Protein AF-A0A420ELN0-F1 (afdb_monomer_lite)

Organism: NCBI:txid2320269

Structure (mmCIF, N/CA/C/O backbone):
data_AF-A0A420ELN0-F1
#
_entry.id   AF-A0A420ELN0-F1
#
loop_
_atom_site.group_PDB
_atom_site.id
_atom_site.type_symbol
_atom_site.label_atom_id
_atom_site.label_alt_id
_atom_site.label_comp_id
_atom_site.label_asym_id
_atom_site.label_entity_id
_atom_site.label_seq_id
_atom_site.pdbx_PDB_ins_code
_atom_site.Cartn_x
_atom_site.Cartn_y
_atom_site.Cartn_z
_atom_site.occupancy
_atom_site.B_iso_or_equiv
_atom_site.auth_seq_id
_atom_site.auth_comp_id
_atom_site.auth_asym_id
_atom_site.auth_atom_id
_atom_site.pdbx_PDB_model_num
ATOM 1 N N . MET A 1 1 ? 18.333 7.648 -37.266 1.00 34.59 1 MET A N 1
ATOM 2 C CA . MET A 1 1 ? 19.053 6.644 -36.439 1.00 34.59 1 MET A CA 1
ATOM 3 C C . MET A 1 1 ? 19.052 5.312 -37.208 1.00 34.59 1 MET A C 1
ATOM 5 O O . MET A 1 1 ? 17.975 4.816 -37.488 1.00 34.59 1 MET A O 1
ATOM 9 N N . LYS A 1 2 ? 20.191 4.769 -37.681 1.00 30.86 2 LYS A N 1
ATOM 10 C CA . LYS A 1 2 ? 20.186 3.534 -38.509 1.00 30.86 2 LYS A CA 1
ATOM 11 C C . LYS A 1 2 ? 19.779 2.329 -37.652 1.00 30.86 2 LYS A C 1
ATOM 13 O O . LYS A 1 2 ? 20.569 1.903 -36.809 1.00 30.86 2 LYS A O 1
ATOM 18 N N . ALA A 1 3 ? 18.567 1.819 -37.870 1.00 35.44 3 ALA A N 1
ATOM 19 C CA . ALA A 1 3 ? 18.067 0.584 -37.282 1.00 35.44 3 ALA A CA 1
ATOM 20 C C . ALA A 1 3 ? 19.115 -0.530 -37.432 1.00 35.44 3 ALA A C 1
ATOM 22 O O . ALA A 1 3 ? 19.614 -0.786 -38.532 1.00 35.44 3 ALA A O 1
ATOM 23 N N . ILE A 1 4 ? 19.470 -1.195 -36.330 1.00 39.56 4 ILE A N 1
ATOM 24 C CA . ILE A 1 4 ? 20.116 -2.507 -36.411 1.00 39.56 4 ILE A CA 1
ATOM 25 C C . ILE A 1 4 ? 19.002 -3.453 -36.853 1.00 39.56 4 ILE A C 1
ATOM 27 O O . ILE A 1 4 ? 18.272 -4.004 -36.039 1.00 39.56 4 ILE A O 1
ATOM 31 N N . ALA A 1 5 ? 18.792 -3.503 -38.166 1.00 44.44 5 ALA A N 1
ATOM 32 C CA . ALA A 1 5 ? 17.700 -4.228 -38.783 1.00 44.44 5 ALA A CA 1
ATOM 33 C C . ALA A 1 5 ? 17.896 -5.734 -38.563 1.00 44.44 5 ALA A C 1
ATOM 35 O O . ALA A 1 5 ? 18.991 -6.259 -38.793 1.00 44.44 5 ALA A O 1
ATOM 36 N N . SER A 1 6 ? 16.818 -6.399 -38.149 1.00 48.12 6 SER A N 1
ATOM 37 C CA . SER A 1 6 ? 16.574 -7.854 -38.142 1.00 48.12 6 SER A CA 1
ATOM 38 C C . SER A 1 6 ? 17.304 -8.634 -39.246 1.00 48.12 6 SER A C 1
ATOM 40 O O . SER A 1 6 ? 17.834 -9.718 -39.019 1.00 48.12 6 SER A O 1
ATOM 42 N N . ASP A 1 7 ? 17.444 -8.013 -40.409 1.00 46.81 7 ASP A N 1
ATOM 43 C CA . ASP A 1 7 ? 18.189 -8.466 -41.576 1.00 46.81 7 ASP A CA 1
ATOM 44 C C . ASP A 1 7 ? 19.635 -8.939 -41.288 1.00 46.81 7 ASP A C 1
ATOM 46 O O . ASP A 1 7 ? 20.086 -9.938 -41.844 1.00 46.81 7 ASP A O 1
ATOM 50 N N . ARG A 1 8 ? 20.391 -8.300 -40.379 1.00 53.38 8 ARG A N 1
ATOM 51 C CA . ARG A 1 8 ? 21.750 -8.786 -40.042 1.00 53.38 8 ARG A CA 1
ATOM 52 C C . ARG A 1 8 ? 21.731 -10.106 -39.275 1.00 53.38 8 ARG A C 1
ATOM 54 O O . ARG A 1 8 ? 22.585 -10.953 -39.524 1.00 53.38 8 ARG A O 1
ATOM 61 N N . TRP A 1 9 ? 20.770 -10.274 -38.373 1.00 56.69 9 TRP A N 1
ATOM 62 C CA . TRP A 1 9 ? 20.627 -11.489 -37.575 1.00 56.69 9 TRP A CA 1
ATOM 63 C C . TRP A 1 9 ? 20.121 -12.656 -38.431 1.00 56.69 9 TRP A C 1
ATOM 65 O O . TRP A 1 9 ? 20.696 -13.744 -38.403 1.00 56.69 9 TRP A O 1
ATOM 75 N N . ASP A 1 10 ? 19.147 -12.394 -39.305 1.00 58.69 10 ASP A N 1
ATOM 76 C CA . ASP A 1 10 ? 18.630 -13.386 -40.252 1.00 58.69 10 ASP A CA 1
ATOM 77 C C . ASP A 1 10 ? 19.686 -13.827 -41.274 1.00 58.69 10 ASP A C 1
ATOM 79 O O . ASP A 1 10 ? 19.757 -15.004 -41.638 1.00 58.69 10 ASP A O 1
ATOM 83 N N . ARG A 1 11 ? 20.555 -12.913 -41.728 1.00 59.38 11 ARG A N 1
ATOM 84 C CA . ARG A 1 11 ? 21.694 -13.258 -42.596 1.00 59.38 11 ARG A CA 1
ATOM 85 C C . ARG A 1 11 ? 22.721 -14.133 -41.887 1.00 59.38 11 ARG A C 1
ATOM 87 O O . ARG A 1 11 ? 23.279 -15.026 -42.522 1.00 59.38 11 ARG A O 1
ATOM 94 N N . GLU A 1 12 ? 22.966 -13.900 -40.602 1.00 57.25 12 GLU A N 1
ATOM 95 C CA . GLU A 1 12 ? 23.902 -14.701 -39.816 1.00 57.25 12 GLU A CA 1
ATOM 96 C C . GLU A 1 12 ? 23.370 -16.126 -39.605 1.00 57.25 12 GLU A C 1
ATOM 98 O O . GLU A 1 12 ? 24.078 -17.096 -39.886 1.00 57.25 12 GLU A O 1
ATOM 103 N N . LEU A 1 13 ? 22.090 -16.266 -39.239 1.00 64.19 13 LEU A N 1
ATOM 104 C CA . LEU A 1 13 ? 21.414 -17.564 -39.134 1.00 64.19 13 LEU A CA 1
ATOM 105 C C . LEU A 1 13 ? 21.413 -18.317 -40.477 1.00 64.19 13 LEU A C 1
ATOM 107 O O . LEU A 1 13 ? 21.790 -19.490 -40.533 1.00 64.19 13 LEU A O 1
ATOM 111 N N . LYS A 1 14 ? 21.097 -17.632 -41.587 1.00 70.50 14 LYS A N 1
ATOM 112 C CA . LYS A 1 14 ? 21.140 -18.209 -42.946 1.00 70.50 14 LYS A CA 1
ATOM 113 C C . LYS A 1 14 ? 22.555 -18.521 -43.444 1.00 70.50 14 LYS A C 1
ATOM 115 O O . LYS A 1 14 ? 22.699 -19.316 -44.372 1.00 70.50 14 LYS A O 1
ATOM 120 N N . SER A 1 15 ? 23.593 -17.881 -42.904 1.00 63.69 15 SER A N 1
ATOM 121 C CA . SER A 1 15 ? 24.995 -18.184 -43.225 1.00 63.69 15 SER A CA 1
ATOM 122 C C . SER A 1 15 ? 25.471 -19.435 -42.488 1.00 63.69 15 SER A C 1
ATOM 124 O O . SER A 1 15 ? 26.157 -20.261 -43.084 1.00 63.69 15 SER A O 1
ATOM 126 N N . ARG A 1 16 ? 25.057 -19.612 -41.226 1.00 65.12 16 ARG A N 1
ATOM 127 C CA . ARG A 1 16 ? 25.354 -20.815 -40.428 1.00 65.12 16 ARG A CA 1
ATOM 128 C C . ARG A 1 16 ? 24.688 -22.063 -40.998 1.00 65.12 16 ARG A C 1
ATOM 130 O O . ARG A 1 16 ? 25.333 -23.097 -41.111 1.00 65.12 16 ARG A O 1
ATOM 137 N N . ALA A 1 17 ? 23.441 -21.942 -41.456 1.00 68.44 17 ALA A N 1
ATOM 138 C CA . ALA A 1 17 ? 22.738 -23.027 -42.145 1.00 68.44 17 ALA A CA 1
ATOM 139 C C . ALA A 1 17 ? 23.429 -23.479 -43.450 1.00 68.44 17 ALA A C 1
ATOM 141 O O . ALA A 1 17 ? 23.172 -24.575 -43.934 1.00 68.44 17 ALA A O 1
ATOM 142 N N . ARG A 1 18 ? 24.316 -22.648 -44.017 1.00 70.25 18 ARG A N 1
ATOM 143 C CA . ARG A 1 18 ? 25.103 -22.944 -45.225 1.00 70.25 18 ARG A CA 1
ATOM 144 C C . ARG A 1 18 ? 26.504 -23.500 -44.931 1.00 70.25 18 ARG A C 1
ATOM 146 O O . ARG A 1 18 ? 27.303 -23.600 -45.853 1.00 70.25 18 ARG A O 1
ATOM 153 N N . GLY A 1 19 ? 26.808 -23.846 -43.677 1.00 56.78 19 GLY A N 1
ATOM 154 C CA . GLY A 1 19 ? 28.081 -24.473 -43.298 1.00 56.78 19 GLY A CA 1
ATOM 155 C C . GLY A 1 19 ? 29.286 -23.529 -43.294 1.00 56.78 19 GLY A C 1
ATOM 156 O O . GLY A 1 19 ? 30.418 -23.990 -43.210 1.00 56.78 19 GLY A O 1
ATOM 157 N N . ASN A 1 20 ? 29.063 -22.214 -43.380 1.00 64.50 20 ASN A N 1
ATOM 158 C CA . ASN A 1 20 ? 30.139 -21.246 -43.210 1.00 64.50 20 ASN A CA 1
ATOM 159 C C . ASN A 1 20 ? 30.498 -21.141 -41.726 1.00 64.50 20 ASN A C 1
ATOM 161 O O . ASN A 1 20 ? 29.617 -20.862 -40.904 1.00 64.50 20 ASN A O 1
ATOM 165 N N . ASP A 1 21 ? 31.788 -21.269 -41.410 1.00 52.06 21 ASP A N 1
ATOM 166 C CA . ASP A 1 21 ? 32.307 -20.933 -40.088 1.00 52.06 21 ASP A CA 1
ATOM 167 C C . ASP A 1 21 ? 31.887 -19.512 -39.702 1.00 52.06 21 ASP A C 1
ATOM 169 O O . ASP A 1 21 ? 31.795 -18.635 -40.579 1.00 52.06 21 ASP A O 1
ATOM 173 N N . PRO A 1 22 ? 31.611 -19.252 -38.408 1.00 53.38 22 PRO A N 1
ATOM 174 C CA . PRO A 1 22 ? 31.305 -17.912 -37.950 1.00 53.38 22 PRO A CA 1
ATOM 175 C C . PRO A 1 22 ? 32.468 -17.025 -38.377 1.00 53.38 22 PRO A C 1
ATOM 177 O O . PRO A 1 22 ? 33.564 -17.116 -37.824 1.00 53.38 22 PRO A O 1
ATOM 180 N N . LYS A 1 23 ? 32.241 -16.174 -39.388 1.00 49.97 23 LYS A N 1
ATOM 181 C CA . LYS A 1 23 ? 33.144 -15.071 -39.698 1.00 49.97 23 LYS A CA 1
ATOM 182 C C . LYS A 1 23 ? 33.163 -14.253 -38.427 1.00 49.97 23 LYS A C 1
ATOM 184 O O . LYS A 1 23 ? 32.221 -13.497 -38.195 1.00 49.97 23 LYS A O 1
ATOM 189 N N . GLY A 1 24 ? 34.173 -14.508 -37.589 1.00 40.56 24 GLY A N 1
ATOM 190 C CA . GLY A 1 24 ? 34.346 -13.885 -36.291 1.00 40.56 24 GLY A CA 1
ATOM 191 C C . GLY A 1 24 ? 34.031 -12.427 -36.495 1.00 40.56 24 GLY A C 1
ATOM 192 O O . GLY A 1 24 ? 34.655 -11.790 -37.350 1.00 40.56 24 GLY A O 1
ATOM 193 N N . SER A 1 25 ? 32.947 -11.985 -35.849 1.00 44.88 25 SER A N 1
ATOM 194 C CA . SER A 1 25 ? 32.382 -10.659 -36.039 1.00 44.88 25 SER A CA 1
ATOM 195 C C . SER A 1 25 ? 33.553 -9.700 -36.180 1.00 44.88 25 SER A C 1
ATOM 197 O O . SER A 1 25 ? 34.386 -9.665 -35.267 1.00 44.88 25 SER A O 1
ATOM 199 N N . LYS A 1 26 ? 33.661 -8.957 -37.294 1.00 48.19 26 LYS A N 1
ATOM 200 C CA . LYS A 1 26 ? 34.413 -7.696 -37.258 1.00 48.19 26 LYS A CA 1
ATOM 201 C C . LYS A 1 26 ? 33.984 -7.051 -35.952 1.00 48.19 26 LYS A C 1
ATOM 203 O O . LYS A 1 26 ? 32.778 -6.859 -35.792 1.00 48.19 26 LYS A O 1
ATOM 208 N N . SER A 1 27 ? 34.930 -6.959 -35.014 1.00 43.44 27 SER A N 1
ATOM 209 C CA . SER A 1 27 ? 34.698 -6.805 -33.577 1.00 43.44 27 SER A CA 1
ATOM 210 C C . SER A 1 27 ? 33.405 -6.045 -33.343 1.00 43.44 27 SER A C 1
ATOM 212 O O . SER A 1 27 ? 33.321 -4.892 -33.760 1.00 43.44 27 SER A O 1
ATOM 214 N N . VAL A 1 28 ? 32.373 -6.710 -32.794 1.00 51.84 28 VAL A N 1
ATOM 215 C CA . VAL A 1 28 ?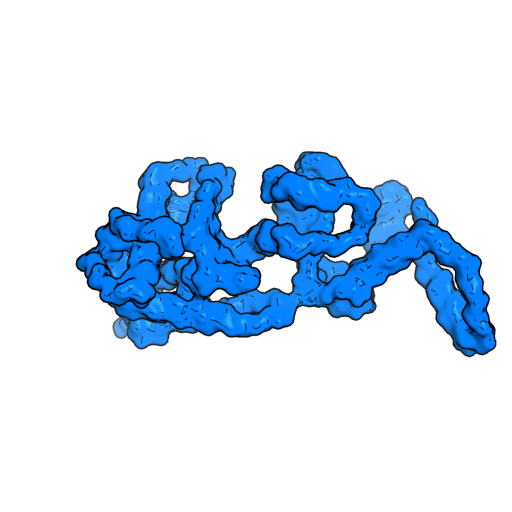 31.092 -6.048 -32.496 1.00 51.84 28 VAL A CA 1
ATOM 216 C C . VAL A 1 28 ? 31.445 -4.719 -31.843 1.00 51.84 28 VAL A C 1
ATOM 218 O O . VAL A 1 28 ? 32.059 -4.717 -30.770 1.00 51.84 28 VAL A O 1
ATOM 221 N N . ASN A 1 29 ? 31.178 -3.616 -32.551 1.00 62.34 29 ASN A N 1
ATOM 222 C CA . ASN A 1 29 ? 31.643 -2.301 -32.138 1.00 62.34 29 ASN A CA 1
ATOM 223 C C . ASN A 1 29 ? 31.112 -2.062 -30.719 1.00 62.34 29 ASN A C 1
ATOM 225 O O . ASN A 1 29 ? 30.034 -2.553 -30.377 1.00 62.34 29 ASN A O 1
ATOM 229 N N . ARG A 1 30 ? 31.845 -1.339 -29.868 1.00 61.75 30 ARG A N 1
ATOM 230 C CA . ARG A 1 30 ? 31.427 -1.070 -28.483 1.00 61.75 30 ARG A CA 1
ATOM 231 C C . ARG A 1 30 ? 29.975 -0.578 -28.430 1.00 61.75 30 ARG A C 1
ATOM 233 O O . ARG A 1 30 ? 29.207 -1.048 -27.602 1.00 61.75 30 ARG A O 1
ATOM 240 N N . THR A 1 31 ? 29.583 0.265 -29.384 1.00 64.38 31 THR A N 1
ATOM 241 C CA . THR A 1 31 ? 28.208 0.751 -29.568 1.00 64.38 31 THR A CA 1
ATOM 242 C C . THR A 1 31 ? 27.198 -0.360 -29.884 1.00 64.38 31 THR A C 1
ATOM 244 O O . THR A 1 31 ? 26.100 -0.360 -29.333 1.00 64.38 31 THR A O 1
ATOM 247 N N . ASP A 1 32 ? 27.556 -1.325 -30.734 1.00 62.72 32 ASP A N 1
ATOM 248 C CA . ASP A 1 32 ? 26.692 -2.458 -31.087 1.00 62.72 32 ASP A CA 1
ATOM 249 C C . ASP A 1 32 ? 26.564 -3.445 -29.917 1.00 62.72 32 ASP A C 1
ATOM 251 O O . ASP A 1 32 ? 25.475 -3.959 -29.674 1.00 62.72 32 ASP A O 1
ATOM 255 N N . ARG A 1 33 ? 27.628 -3.646 -29.123 1.00 67.62 33 ARG A N 1
ATOM 256 C CA . ARG A 1 33 ? 27.556 -4.430 -27.876 1.00 67.62 33 ARG A CA 1
ATOM 257 C C . ARG A 1 33 ? 26.609 -3.789 -26.867 1.00 67.62 33 ARG A C 1
ATOM 259 O O . ARG A 1 33 ? 25.798 -4.496 -26.281 1.00 67.62 33 ARG A O 1
ATOM 266 N N . THR A 1 34 ? 26.664 -2.467 -26.702 1.00 66.88 34 THR A N 1
ATOM 267 C CA . THR A 1 34 ? 25.743 -1.741 -25.813 1.00 66.88 34 THR A CA 1
ATOM 268 C C . THR A 1 34 ? 24.289 -1.872 -26.278 1.00 66.88 34 THR A C 1
ATOM 270 O O . THR A 1 34 ? 23.405 -2.114 -25.462 1.00 66.88 34 THR A O 1
ATOM 273 N N . ARG A 1 35 ? 24.029 -1.782 -27.591 1.00 69.06 35 ARG A N 1
ATOM 274 C CA . ARG A 1 35 ? 22.677 -1.937 -28.164 1.00 69.06 35 ARG A CA 1
ATOM 275 C C . ARG A 1 35 ? 22.138 -3.365 -28.064 1.00 69.06 35 ARG A C 1
ATOM 277 O O . ARG A 1 35 ? 20.966 -3.555 -27.758 1.00 69.06 35 ARG A O 1
ATOM 284 N N . LEU A 1 36 ? 22.984 -4.370 -28.285 1.00 72.25 36 LEU A N 1
ATOM 285 C CA . LEU A 1 36 ? 22.614 -5.774 -28.087 1.00 72.25 36 LEU A CA 1
ATOM 286 C C . LEU A 1 36 ? 22.385 -6.092 -26.606 1.00 72.25 36 LEU A C 1
ATOM 288 O O . LEU A 1 36 ? 21.463 -6.836 -26.288 1.00 72.25 36 LEU A O 1
ATOM 292 N N . GLY A 1 37 ? 23.169 -5.491 -25.705 1.00 74.06 37 GLY A N 1
ATOM 293 C CA . GLY A 1 37 ? 22.942 -5.565 -24.262 1.00 74.06 37 GLY A CA 1
ATOM 294 C C . GLY A 1 37 ? 21.580 -4.996 -23.861 1.00 74.06 37 GLY A C 1
ATOM 295 O O . GLY A 1 37 ? 20.854 -5.646 -23.118 1.00 74.06 37 GLY A O 1
ATOM 296 N N . PHE A 1 38 ? 21.193 -3.848 -24.427 1.00 78.19 38 PHE A N 1
ATOM 297 C CA . PHE A 1 38 ? 19.859 -3.262 -24.246 1.00 78.19 38 PHE A CA 1
ATOM 298 C C . PHE A 1 38 ? 18.738 -4.226 -24.666 1.00 78.19 38 PHE A C 1
ATOM 300 O O . PHE A 1 38 ? 17.834 -4.500 -23.877 1.00 78.19 38 PHE A O 1
ATOM 307 N N . LEU A 1 39 ? 18.817 -4.780 -25.883 1.00 79.06 39 LEU A N 1
ATOM 308 C CA . LEU A 1 39 ? 17.799 -5.708 -26.384 1.00 79.06 39 LEU A CA 1
ATOM 309 C C . LEU A 1 39 ? 17.740 -6.981 -25.542 1.00 79.06 39 LEU A C 1
ATOM 311 O O . LEU A 1 39 ? 16.655 -7.452 -25.221 1.00 79.06 39 LEU A O 1
ATOM 315 N N . LYS A 1 40 ? 18.894 -7.522 -25.147 1.00 83.44 40 LYS A N 1
ATOM 316 C CA . LYS A 1 40 ? 18.962 -8.716 -24.303 1.00 83.44 40 LYS A CA 1
ATOM 317 C C . LYS A 1 40 ? 18.348 -8.466 -22.924 1.00 83.44 40 LYS A C 1
ATOM 319 O O . LYS A 1 40 ? 17.568 -9.296 -22.473 1.00 83.44 40 LYS A O 1
ATOM 324 N N . ALA A 1 41 ? 18.643 -7.329 -22.295 1.00 82.44 41 ALA A N 1
ATOM 325 C CA . ALA A 1 41 ? 18.097 -6.984 -20.985 1.00 82.44 41 ALA A CA 1
ATOM 326 C C . ALA A 1 41 ? 16.561 -6.876 -21.024 1.00 82.44 41 ALA A C 1
ATOM 328 O O . ALA A 1 41 ? 15.866 -7.522 -20.242 1.00 82.44 41 ALA A O 1
ATOM 329 N N . LEU A 1 42 ? 16.024 -6.114 -21.983 1.00 82.44 42 LEU A N 1
ATOM 330 C CA . LEU A 1 42 ? 14.586 -5.855 -22.087 1.00 82.44 42 LEU A CA 1
ATOM 331 C C . LEU A 1 42 ? 13.788 -7.066 -22.602 1.00 82.44 42 LEU A C 1
ATOM 333 O O . LEU A 1 42 ? 12.699 -7.368 -22.107 1.00 82.44 42 LEU A O 1
ATOM 337 N N . LEU A 1 43 ? 14.303 -7.751 -23.624 1.00 86.69 43 LEU A N 1
ATOM 338 C CA . LEU A 1 43 ? 13.574 -8.829 -24.290 1.00 86.69 43 LEU A CA 1
ATOM 339 C C . LEU A 1 43 ? 13.841 -10.188 -23.650 1.00 86.69 43 LEU A C 1
ATOM 341 O O . LEU A 1 43 ? 12.918 -10.989 -23.592 1.00 86.69 43 LEU A O 1
ATOM 345 N N . GLY A 1 44 ? 15.058 -10.447 -23.170 1.00 85.25 44 GLY A N 1
ATOM 346 C CA . GLY A 1 44 ? 15.495 -11.784 -22.769 1.00 85.25 44 GLY A CA 1
ATOM 347 C C . GLY A 1 44 ? 15.761 -12.005 -21.282 1.00 85.25 44 GLY A C 1
ATOM 348 O O . GLY A 1 44 ? 15.640 -13.138 -20.827 1.00 85.25 44 GLY A O 1
ATOM 349 N N . GLU A 1 45 ? 16.151 -10.976 -20.528 1.00 88.31 45 GLU A N 1
ATOM 350 C CA . GLU A 1 45 ? 16.476 -11.118 -19.098 1.00 88.31 45 GLU A CA 1
ATOM 351 C C . GLU A 1 45 ? 15.297 -10.739 -18.199 1.00 88.31 45 GLU A C 1
ATOM 353 O O . GLU A 1 45 ? 15.035 -11.444 -17.223 1.00 88.31 45 GLU A O 1
ATOM 358 N N . ALA A 1 46 ? 14.558 -9.679 -18.547 1.00 89.00 46 ALA A N 1
ATOM 359 C CA . ALA A 1 46 ? 13.362 -9.274 -17.815 1.00 89.00 46 ALA A CA 1
ATOM 360 C C . ALA A 1 46 ? 12.305 -10.390 -17.823 1.00 89.00 46 ALA A C 1
ATOM 362 O O . ALA A 1 46 ? 11.898 -10.878 -18.881 1.00 89.00 46 ALA A O 1
ATOM 363 N N . GLN A 1 47 ? 11.824 -10.779 -16.653 1.00 91.06 47 GLN A N 1
ATOM 364 C CA . GLN A 1 47 ? 10.809 -11.812 -16.489 1.00 91.06 47 GLN A CA 1
ATOM 365 C C . GLN A 1 47 ? 9.400 -11.233 -16.608 1.00 91.06 47 GLN A C 1
ATOM 367 O O . GLN A 1 47 ? 9.178 -10.021 -16.541 1.00 91.06 47 GLN A O 1
ATOM 372 N N . LYS A 1 48 ? 8.415 -12.107 -16.808 1.00 90.62 48 LYS A N 1
ATOM 373 C CA . LYS A 1 48 ? 7.012 -11.725 -16.661 1.00 90.62 48 LYS A CA 1
ATOM 374 C C . LYS A 1 48 ? 6.746 -11.282 -15.218 1.00 90.62 48 LYS A C 1
ATOM 376 O O . LYS A 1 48 ? 7.130 -11.967 -14.275 1.00 90.62 48 LYS A O 1
ATOM 381 N N . GLY A 1 49 ? 6.063 -10.154 -15.050 1.00 88.62 49 GLY A N 1
ATOM 382 C CA . GLY A 1 49 ? 5.811 -9.532 -13.749 1.00 88.62 49 GLY A CA 1
ATOM 383 C C . GLY A 1 49 ? 6.899 -8.554 -13.293 1.00 88.62 49 GLY A C 1
ATOM 384 O O . GLY A 1 49 ? 6.672 -7.831 -12.322 1.00 88.62 49 GLY A O 1
ATOM 385 N N . ASP A 1 50 ? 8.041 -8.476 -13.989 1.00 90.75 50 ASP A N 1
ATOM 386 C CA . ASP A 1 50 ? 9.054 -7.463 -13.687 1.00 90.75 50 ASP A CA 1
ATOM 387 C C . ASP A 1 50 ? 8.506 -6.057 -13.945 1.00 90.75 50 ASP A C 1
ATOM 389 O O . ASP A 1 50 ? 7.762 -5.812 -14.904 1.00 90.75 50 ASP A O 1
ATOM 393 N N . LEU A 1 51 ? 8.907 -5.116 -13.090 1.00 92.69 51 LEU A N 1
ATOM 394 C CA . LEU A 1 51 ? 8.572 -3.710 -13.259 1.00 92.69 51 LEU A CA 1
ATOM 395 C C . LEU A 1 51 ? 9.578 -3.009 -14.172 1.00 92.69 51 LEU A C 1
ATOM 397 O O . LEU A 1 51 ? 10.789 -3.102 -13.983 1.00 92.69 51 LEU A O 1
ATOM 401 N N . VAL A 1 52 ? 9.053 -2.239 -15.120 1.00 93.19 52 VAL A N 1
ATOM 402 C CA . VAL A 1 52 ? 9.804 -1.336 -15.990 1.00 93.19 52 VAL A CA 1
ATOM 403 C C . VAL A 1 52 ? 9.476 0.095 -15.602 1.00 93.19 52 VAL A C 1
ATOM 405 O O . VAL A 1 52 ? 8.310 0.470 -15.469 1.00 93.19 52 VAL A O 1
ATOM 408 N N . ILE A 1 53 ? 10.521 0.900 -15.437 1.00 93.50 53 ILE A N 1
ATOM 409 C CA . ILE A 1 53 ? 10.419 2.310 -15.079 1.00 93.50 53 ILE A CA 1
ATOM 410 C C . ILE A 1 53 ? 10.971 3.110 -16.248 1.00 93.50 53 ILE A C 1
ATOM 412 O O . ILE A 1 53 ? 12.131 2.942 -16.622 1.00 93.50 53 ILE A O 1
ATOM 416 N N . VAL A 1 54 ? 10.138 3.964 -16.832 1.00 92.12 54 VAL A N 1
ATOM 417 C CA . VAL A 1 54 ? 10.508 4.778 -17.988 1.00 92.12 54 VAL A CA 1
ATOM 418 C C . VAL A 1 54 ? 10.461 6.247 -17.584 1.00 92.12 54 VAL A C 1
ATOM 420 O O . VAL A 1 54 ? 9.371 6.812 -17.434 1.00 92.12 54 VAL A O 1
ATOM 423 N N . PRO A 1 55 ? 11.623 6.889 -17.377 1.00 89.94 55 PRO A N 1
ATOM 424 C CA . PRO A 1 55 ? 11.665 8.326 -17.197 1.00 89.94 55 PRO A CA 1
ATOM 425 C C . PRO A 1 55 ? 11.388 9.006 -18.539 1.00 89.94 55 PRO A C 1
ATOM 427 O O . PRO A 1 55 ? 12.035 8.712 -19.541 1.00 89.94 55 PRO A O 1
ATOM 430 N N . VAL A 1 56 ? 10.450 9.952 -18.562 1.00 82.31 56 VAL A N 1
ATOM 431 C CA . VAL A 1 56 ? 10.266 10.817 -19.733 1.00 82.31 56 VAL A CA 1
ATOM 432 C C . VAL A 1 56 ? 11.310 11.940 -19.695 1.00 82.31 56 VAL A C 1
ATOM 434 O O . VAL A 1 56 ? 11.749 12.373 -18.620 1.00 82.31 56 VAL A O 1
ATOM 437 N N . GLU A 1 57 ? 11.734 12.399 -20.871 1.00 76.12 57 GLU A N 1
ATOM 438 C CA . GLU A 1 57 ? 12.709 13.477 -21.028 1.00 76.12 57 GLU A CA 1
ATOM 439 C C . GLU A 1 57 ? 12.228 14.793 -20.390 1.00 76.12 57 GLU A C 1
ATOM 441 O O . GLU A 1 57 ? 11.115 15.256 -20.654 1.00 76.12 57 GLU A O 1
ATOM 446 N N . GLY A 1 58 ? 13.088 15.408 -19.572 1.00 72.25 58 GLY A N 1
ATOM 447 C CA . GLY A 1 58 ? 12.815 16.645 -18.830 1.00 72.25 58 GLY A CA 1
ATOM 448 C C . GLY A 1 58 ? 12.635 16.433 -17.321 1.00 72.25 58 GLY A C 1
ATOM 449 O O . GLY A 1 58 ? 12.310 15.341 -16.859 1.00 72.25 58 GLY A O 1
ATOM 450 N N . TYR A 1 59 ? 12.873 17.474 -16.518 1.00 71.38 59 TYR A N 1
ATOM 451 C CA . TYR A 1 59 ? 12.776 17.401 -15.048 1.00 71.38 59 TYR A CA 1
ATOM 452 C C . TYR A 1 59 ? 11.338 17.459 -14.521 1.00 71.38 59 TYR A C 1
ATOM 454 O O . TYR A 1 59 ? 11.068 16.982 -13.423 1.00 71.38 59 TYR A O 1
ATOM 462 N N . THR A 1 60 ? 10.421 18.026 -15.302 1.00 74.50 60 THR A N 1
ATOM 463 C CA . THR A 1 60 ? 9.030 18.277 -14.903 1.00 74.50 60 THR A CA 1
ATOM 464 C C . THR A 1 60 ? 8.059 17.185 -15.334 1.00 74.50 60 THR A C 1
ATOM 466 O O . THR A 1 60 ? 6.912 17.206 -14.901 1.00 74.50 60 THR A O 1
ATOM 469 N N . LYS A 1 61 ? 8.492 16.250 -16.187 1.00 84.25 61 LYS A N 1
ATOM 470 C CA . LYS A 1 61 ? 7.623 15.195 -16.708 1.00 84.25 61 LYS A CA 1
ATOM 471 C C . LYS A 1 61 ? 7.559 14.003 -15.764 1.00 84.25 61 LYS A C 1
ATOM 473 O O . LYS A 1 61 ? 8.542 13.667 -15.095 1.00 84.25 61 LYS A O 1
ATOM 478 N N . ASP A 1 62 ? 6.404 13.356 -15.767 1.00 91.19 62 ASP A N 1
ATOM 479 C CA . ASP A 1 62 ? 6.135 12.191 -14.941 1.00 91.19 62 ASP A CA 1
ATOM 480 C C . ASP A 1 62 ? 6.934 10.969 -15.407 1.00 91.19 62 ASP A C 1
ATOM 482 O O . ASP A 1 62 ? 7.304 10.827 -16.573 1.00 91.19 62 ASP A O 1
ATOM 486 N N . VAL A 1 63 ? 7.220 10.083 -14.463 1.00 92.81 63 VAL A N 1
ATOM 487 C CA . VAL A 1 63 ? 7.854 8.786 -14.681 1.00 92.81 63 VAL A CA 1
ATOM 488 C C . VAL A 1 63 ? 6.758 7.740 -14.812 1.00 92.81 63 VAL A C 1
ATOM 490 O O . VAL A 1 63 ? 5.838 7.684 -13.992 1.00 92.81 63 VAL A O 1
ATOM 493 N N . LEU A 1 64 ? 6.864 6.897 -15.835 1.00 94.44 64 LEU A N 1
ATOM 494 C CA . LEU A 1 64 ? 5.947 5.786 -16.047 1.00 94.44 64 LEU A CA 1
ATOM 495 C C . LEU A 1 64 ? 6.478 4.540 -15.345 1.00 94.44 64 LEU A C 1
ATOM 497 O O . LEU A 1 64 ? 7.650 4.198 -15.491 1.00 94.44 64 LEU A O 1
ATOM 501 N N . ILE A 1 65 ? 5.609 3.842 -14.620 1.00 95.62 65 ILE A N 1
ATOM 502 C CA . ILE A 1 65 ? 5.914 2.545 -14.018 1.00 95.62 65 ILE A CA 1
ATOM 503 C C . ILE A 1 65 ? 4.934 1.525 -14.584 1.00 95.62 65 ILE A C 1
ATOM 505 O O . ILE A 1 65 ? 3.716 1.707 -14.500 1.00 95.62 65 ILE A O 1
ATOM 509 N N . GLY A 1 66 ? 5.453 0.457 -15.178 1.00 94.44 66 GLY A N 1
ATOM 510 C CA . GLY A 1 66 ? 4.660 -0.597 -15.798 1.00 94.44 66 GLY A CA 1
ATOM 511 C C . GLY A 1 66 ? 5.175 -1.989 -15.466 1.00 94.44 66 GLY A C 1
ATOM 512 O O . GLY A 1 66 ? 6.279 -2.143 -14.965 1.00 94.44 66 GLY A O 1
ATOM 513 N N . GLU A 1 67 ? 4.359 -2.998 -15.736 1.00 93.50 67 GLU A N 1
ATOM 514 C CA . GLU A 1 67 ? 4.653 -4.409 -15.478 1.00 93.50 67 GLU A CA 1
ATOM 515 C C . GLU A 1 67 ? 4.715 -5.190 -16.793 1.00 93.50 67 GLU A C 1
ATOM 517 O O . GLU A 1 67 ? 3.821 -5.059 -17.637 1.00 93.50 67 GLU A O 1
ATOM 522 N N . MET A 1 68 ? 5.748 -6.013 -16.961 1.00 92.94 68 MET A N 1
ATOM 523 C CA . MET A 1 68 ? 5.919 -6.889 -18.123 1.00 92.94 68 MET A CA 1
ATOM 524 C C . MET A 1 68 ? 4.882 -8.014 -18.110 1.00 92.94 68 MET A C 1
ATOM 526 O O . MET A 1 68 ? 4.768 -8.747 -17.130 1.00 92.94 68 MET A O 1
ATOM 530 N N . LEU A 1 69 ? 4.134 -8.180 -19.202 1.00 91.88 69 LEU A N 1
ATOM 531 C CA . LEU A 1 69 ? 3.047 -9.168 -19.277 1.00 91.88 69 LEU A CA 1
ATOM 532 C C . LEU A 1 69 ? 3.430 -10.476 -19.970 1.00 91.88 69 LEU A C 1
ATOM 534 O O . LEU A 1 69 ? 2.832 -11.518 -19.695 1.00 91.88 69 LEU A O 1
ATOM 538 N N . ASP A 1 70 ? 4.376 -10.397 -20.896 1.00 92.19 70 ASP A N 1
ATOM 539 C CA . ASP A 1 70 ? 4.793 -11.517 -21.737 1.00 92.19 70 ASP A CA 1
ATOM 540 C C . ASP A 1 70 ? 5.981 -12.248 -21.098 1.00 92.19 70 ASP A C 1
ATOM 542 O O . ASP A 1 70 ? 6.626 -11.697 -20.211 1.00 92.19 70 ASP A O 1
ATOM 546 N N . GLU A 1 71 ? 6.297 -13.465 -21.535 1.00 91.38 71 GLU A N 1
ATOM 547 C CA . GLU A 1 71 ? 7.503 -14.196 -21.105 1.00 91.38 71 GLU A CA 1
ATOM 548 C C . GLU A 1 71 ? 8.767 -13.651 -21.800 1.00 91.38 71 GLU A C 1
ATOM 550 O O . GLU A 1 71 ? 8.655 -12.929 -22.802 1.00 91.38 71 GLU A O 1
ATOM 555 N N . PRO A 1 72 ? 9.982 -13.951 -21.298 1.00 91.38 72 PRO A N 1
ATOM 556 C CA . PRO A 1 72 ? 11.212 -13.634 -22.013 1.00 91.38 72 PRO A CA 1
ATOM 557 C C . PRO A 1 72 ? 11.174 -14.135 -23.462 1.00 91.38 72 PRO A C 1
ATOM 559 O O . PRO A 1 72 ? 10.767 -15.261 -23.736 1.00 91.38 72 PRO A O 1
ATOM 562 N N . TRP A 1 73 ? 11.617 -13.289 -24.387 1.00 89.06 73 TRP A N 1
ATOM 563 C CA . TRP A 1 73 ? 11.638 -13.497 -25.838 1.00 89.06 73 TRP A CA 1
ATOM 564 C C . TRP A 1 73 ? 10.275 -13.620 -26.538 1.00 89.06 73 TRP A C 1
ATOM 566 O O . TRP A 1 73 ? 10.260 -13.706 -27.766 1.00 89.06 73 TRP A O 1
ATOM 576 N N . ASP A 1 74 ? 9.141 -13.529 -25.832 1.00 91.06 74 ASP A N 1
ATOM 577 C CA . ASP A 1 74 ? 7.822 -13.420 -26.474 1.00 91.06 74 ASP A CA 1
ATOM 578 C C . ASP A 1 74 ? 7.578 -11.988 -26.980 1.00 91.06 74 ASP A C 1
ATOM 580 O O . ASP A 1 74 ? 6.856 -11.184 -26.388 1.00 91.06 74 ASP A O 1
ATOM 584 N N . THR A 1 75 ? 8.255 -11.641 -28.072 1.00 89.44 75 THR A N 1
ATOM 585 C CA . THR A 1 75 ? 8.222 -10.296 -28.647 1.00 89.44 75 THR A CA 1
ATOM 586 C C . THR A 1 75 ? 7.025 -10.081 -29.567 1.00 89.44 75 THR A C 1
ATOM 588 O O . THR A 1 75 ? 6.651 -10.967 -30.335 1.00 89.44 75 THR A O 1
ATOM 591 N N . LYS A 1 76 ? 6.470 -8.869 -29.559 1.00 88.38 76 LYS A N 1
ATOM 592 C CA . LYS A 1 76 ? 5.428 -8.392 -30.472 1.00 88.38 76 LYS A CA 1
ATOM 593 C C . LYS A 1 76 ? 5.981 -7.279 -31.356 1.00 88.38 76 LYS A C 1
ATOM 595 O O . LYS A 1 76 ? 6.830 -6.499 -30.919 1.00 88.38 76 LYS A O 1
ATOM 600 N N . SER A 1 77 ? 5.465 -7.194 -32.577 1.00 87.50 77 SER A N 1
ATOM 601 C CA . SER A 1 77 ? 5.760 -6.101 -33.500 1.00 87.50 77 SER A CA 1
ATOM 602 C C . SER A 1 77 ? 4.602 -5.113 -33.539 1.00 87.50 77 SER A C 1
ATOM 604 O O . SER A 1 77 ? 3.443 -5.516 -33.614 1.00 87.50 77 SER A O 1
ATOM 606 N N . ILE A 1 78 ? 4.920 -3.827 -33.490 1.00 86.38 78 ILE A N 1
ATOM 607 C CA . ILE A 1 78 ? 3.966 -2.720 -33.577 1.00 86.38 78 ILE A CA 1
ATOM 608 C C . ILE A 1 78 ? 4.504 -1.725 -34.599 1.00 86.38 78 ILE A C 1
ATOM 610 O O . ILE A 1 78 ? 5.676 -1.362 -34.547 1.00 86.38 78 ILE A O 1
ATOM 614 N N . VAL A 1 79 ? 3.646 -1.285 -35.515 1.00 86.56 79 VAL A N 1
ATOM 615 C CA . VAL A 1 79 ? 3.937 -0.145 -36.385 1.00 86.56 79 VAL A CA 1
ATOM 616 C C . VAL A 1 79 ? 3.467 1.112 -35.665 1.00 86.56 79 VAL A C 1
ATOM 618 O O . VAL A 1 79 ? 2.313 1.181 -35.244 1.00 86.56 79 VAL A O 1
ATOM 621 N N . ALA A 1 80 ? 4.367 2.068 -35.468 1.00 81.38 80 ALA A N 1
ATOM 622 C CA . ALA A 1 80 ? 4.057 3.342 -34.838 1.00 81.38 80 ALA A CA 1
ATOM 623 C C . ALA A 1 80 ? 4.757 4.483 -35.574 1.00 81.38 80 ALA A C 1
ATOM 625 O O . ALA A 1 80 ? 5.842 4.308 -36.130 1.00 81.38 80 ALA A O 1
ATOM 626 N N . GLN A 1 81 ? 4.125 5.651 -35.566 1.00 80.50 81 GLN A N 1
ATOM 627 C CA . GLN A 1 81 ? 4.704 6.873 -36.099 1.00 80.50 81 GLN A CA 1
ATOM 628 C C . GLN A 1 81 ? 5.721 7.447 -35.104 1.00 80.50 81 GLN A C 1
ATOM 630 O O . GLN A 1 81 ? 5.401 7.611 -33.925 1.00 80.50 81 GLN A O 1
ATOM 635 N N . ASP A 1 82 ? 6.925 7.762 -35.581 1.00 75.12 82 ASP A N 1
ATOM 636 C CA . ASP A 1 82 ? 7.995 8.363 -34.773 1.00 75.12 82 ASP A CA 1
ATOM 637 C C . ASP A 1 82 ? 8.295 9.769 -35.277 1.00 75.12 82 ASP A C 1
ATOM 639 O O . ASP A 1 82 ? 9.029 9.972 -36.246 1.00 75.12 82 ASP A O 1
ATOM 643 N N . GLY A 1 83 ? 7.644 10.751 -34.655 1.00 71.75 83 GLY A N 1
ATOM 644 C CA . GLY A 1 83 ? 7.735 12.146 -35.069 1.00 71.75 83 GLY A CA 1
ATOM 645 C C . GLY A 1 83 ? 7.327 12.364 -36.532 1.00 71.75 83 GLY A C 1
ATOM 646 O O . GLY A 1 83 ? 6.327 11.825 -37.013 1.00 71.75 83 GLY A O 1
ATOM 647 N N . GLU A 1 84 ? 8.104 13.191 -37.230 1.00 73.25 84 GLU A N 1
ATOM 648 C CA . GLU A 1 84 ? 7.903 13.510 -38.650 1.00 73.25 84 GLU A CA 1
ATOM 649 C C . GLU A 1 84 ? 8.557 12.484 -39.592 1.00 73.25 84 GLU A C 1
ATOM 651 O O . GLU A 1 84 ? 8.308 12.506 -40.795 1.00 73.25 84 GLU A O 1
ATOM 656 N N . ASP A 1 85 ? 9.353 11.551 -39.056 1.00 66.31 85 ASP A N 1
ATOM 657 C CA . ASP A 1 85 ? 10.226 10.657 -39.828 1.00 66.31 85 ASP A CA 1
ATOM 658 C C . ASP A 1 85 ? 9.495 9.426 -40.418 1.00 66.31 85 ASP A C 1
ATOM 660 O O . ASP A 1 85 ? 10.119 8.584 -41.071 1.00 66.31 85 ASP A O 1
ATOM 664 N N . GLY A 1 86 ? 8.173 9.328 -40.231 1.00 77.62 86 GLY A N 1
ATOM 665 C CA . GLY A 1 86 ? 7.309 8.286 -40.798 1.00 77.62 86 GLY A CA 1
ATOM 666 C C . GLY A 1 86 ? 6.950 7.150 -39.832 1.00 77.62 86 GLY A C 1
ATOM 667 O O . GLY A 1 86 ? 7.135 7.241 -38.618 1.00 77.62 86 GLY A O 1
ATOM 668 N N . GLU A 1 87 ? 6.371 6.078 -40.381 1.00 82.75 87 GLU A N 1
ATOM 669 C CA . GLU A 1 87 ? 5.993 4.878 -39.627 1.00 82.75 87 GLU A CA 1
ATOM 670 C C . GLU A 1 87 ? 7.156 3.886 -39.539 1.00 82.75 87 GLU A C 1
ATOM 672 O O . GLU A 1 87 ? 7.727 3.464 -40.549 1.00 82.75 87 GLU A O 1
ATOM 677 N N . PHE A 1 88 ? 7.472 3.454 -38.321 1.00 83.31 88 PHE A N 1
ATOM 678 C CA . PHE A 1 88 ? 8.497 2.455 -38.051 1.00 83.31 88 PHE A CA 1
ATOM 679 C C . PHE A 1 88 ? 7.888 1.228 -37.382 1.00 83.31 88 PHE A C 1
ATOM 681 O O . PHE A 1 88 ? 6.950 1.311 -36.592 1.00 83.31 88 PHE A O 1
ATOM 688 N N . THR A 1 89 ? 8.449 0.057 -37.688 1.00 84.75 89 THR A N 1
ATOM 689 C CA . THR A 1 89 ? 8.113 -1.182 -36.980 1.00 84.75 89 THR A CA 1
ATOM 690 C C . THR A 1 89 ? 9.031 -1.350 -35.776 1.00 84.75 89 THR A C 1
ATOM 692 O O . THR A 1 89 ? 10.241 -1.529 -35.921 1.00 84.75 89 THR A O 1
ATOM 695 N N . TYR A 1 90 ? 8.442 -1.345 -34.589 1.00 84.31 90 TYR A N 1
ATOM 696 C CA . TYR A 1 90 ? 9.104 -1.607 -33.321 1.00 84.31 90 TYR A CA 1
ATOM 697 C C . TYR A 1 90 ? 8.880 -3.048 -32.897 1.00 84.31 90 TYR A C 1
ATOM 699 O O . TYR A 1 90 ? 7.813 -3.617 -33.118 1.00 84.31 90 TYR A O 1
ATOM 707 N N . ILE A 1 91 ? 9.889 -3.625 -32.251 1.00 86.25 91 ILE A N 1
ATOM 708 C CA . ILE A 1 91 ? 9.815 -4.944 -31.626 1.00 86.25 91 ILE A CA 1
ATOM 709 C C . ILE A 1 91 ? 9.968 -4.740 -30.125 1.00 86.25 91 ILE A C 1
ATOM 711 O O . ILE A 1 91 ? 10.919 -4.102 -29.675 1.00 86.25 91 ILE A O 1
ATOM 715 N N . GLY A 1 92 ? 9.035 -5.279 -29.351 1.00 89.50 92 GLY A N 1
ATOM 716 C CA . GLY A 1 92 ? 9.019 -5.124 -27.902 1.00 89.50 92 GLY A CA 1
ATOM 717 C C . GLY A 1 92 ? 8.203 -6.208 -27.216 1.00 89.50 92 GLY A C 1
ATOM 718 O O . GLY A 1 92 ? 7.813 -7.192 -27.834 1.00 89.50 92 GLY A O 1
ATOM 719 N N . ARG A 1 93 ? 7.936 -6.022 -25.928 1.00 91.25 93 ARG A N 1
ATOM 720 C CA . ARG A 1 93 ? 7.032 -6.860 -25.127 1.00 91.25 93 ARG A CA 1
ATOM 721 C C . ARG A 1 93 ? 5.926 -5.986 -24.557 1.00 91.25 93 ARG A C 1
ATOM 723 O O . ARG A 1 93 ? 6.113 -4.779 -24.396 1.00 91.25 93 AR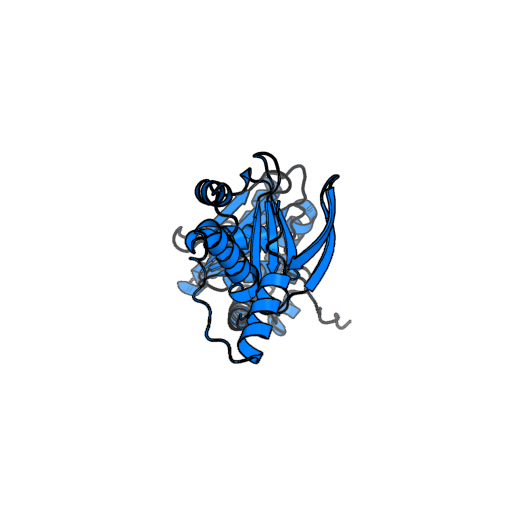G A O 1
ATOM 730 N N . ARG A 1 94 ? 4.767 -6.574 -24.266 1.00 91.94 94 ARG A N 1
ATOM 731 C CA . ARG A 1 94 ? 3.638 -5.825 -23.713 1.00 91.94 94 ARG A CA 1
ATOM 732 C C . ARG A 1 94 ? 3.921 -5.428 -22.272 1.00 91.94 94 ARG A C 1
ATOM 734 O O . ARG A 1 94 ? 4.292 -6.256 -21.439 1.00 91.94 94 ARG A O 1
ATOM 741 N N . VAL A 1 95 ? 3.662 -4.157 -21.991 1.00 92.38 95 VAL A N 1
ATOM 742 C CA . VAL A 1 95 ? 3.759 -3.560 -20.662 1.00 92.38 95 VAL A CA 1
ATOM 743 C C . VAL A 1 95 ? 2.377 -3.080 -20.245 1.00 92.38 95 VAL A C 1
ATOM 745 O O . VAL A 1 95 ? 1.706 -2.368 -20.993 1.00 92.38 95 VAL A O 1
ATOM 748 N N . LYS A 1 96 ? 1.950 -3.443 -19.036 1.00 93.44 96 LYS A N 1
ATOM 749 C CA . LYS A 1 96 ? 0.786 -2.837 -18.390 1.00 93.44 96 LYS A CA 1
ATOM 750 C C . LYS A 1 96 ? 1.241 -1.679 -17.522 1.00 93.44 96 LYS A C 1
ATOM 752 O O . LYS A 1 96 ? 1.828 -1.903 -16.467 1.00 93.44 96 LYS A O 1
ATOM 757 N N . TRP A 1 97 ? 0.931 -0.456 -17.930 1.00 93.75 97 TRP A N 1
ATOM 758 C CA . TRP A 1 97 ? 1.202 0.728 -17.117 1.00 93.75 97 TRP A CA 1
ATOM 759 C C . TRP A 1 97 ? 0.387 0.686 -15.820 1.00 93.75 97 TRP A C 1
ATOM 761 O O . TRP A 1 97 ? -0.833 0.514 -15.840 1.00 93.75 97 TRP A O 1
ATOM 771 N N . ARG A 1 98 ? 1.089 0.765 -14.688 1.00 91.81 98 ARG A N 1
ATOM 772 C CA . ARG A 1 98 ? 0.533 0.684 -13.332 1.00 91.81 98 ARG A CA 1
ATOM 773 C C . ARG A 1 98 ? 0.406 2.057 -12.693 1.00 91.81 98 ARG A C 1
ATOM 775 O O . ARG A 1 98 ? -0.597 2.318 -12.039 1.00 91.81 98 ARG A O 1
ATOM 782 N N . ALA A 1 99 ? 1.395 2.921 -12.906 1.00 92.00 99 ALA A N 1
ATOM 783 C CA . ALA A 1 99 ? 1.414 4.251 -12.323 1.00 92.00 99 ALA A CA 1
ATOM 784 C C . ALA A 1 99 ? 2.122 5.269 -13.222 1.00 92.00 99 ALA A C 1
ATOM 786 O O . ALA A 1 99 ? 3.005 4.939 -14.016 1.00 92.00 99 ALA A O 1
ATOM 787 N N . THR A 1 100 ? 1.740 6.527 -13.037 1.00 93.31 100 THR A N 1
ATOM 788 C CA . THR A 1 100 ? 2.393 7.705 -13.604 1.00 93.31 100 THR A CA 1
ATOM 789 C C . THR A 1 100 ? 2.650 8.650 -12.445 1.00 93.31 100 THR A C 1
ATOM 791 O O . THR A 1 100 ? 1.708 9.040 -11.758 1.00 93.31 100 THR A O 1
ATOM 794 N N . GLN A 1 101 ? 3.923 8.919 -12.160 1.00 91.56 101 GLN A N 1
ATOM 795 C CA . GLN A 1 101 ? 4.332 9.593 -10.931 1.00 91.56 101 GLN A CA 1
ATOM 796 C C . GLN A 1 101 ? 5.250 10.777 -11.225 1.00 91.56 101 GLN A C 1
ATOM 798 O O . GLN A 1 101 ? 6.271 10.600 -11.896 1.00 91.56 101 GLN A O 1
ATOM 803 N N . PRO A 1 102 ? 4.958 11.968 -10.683 1.00 89.06 102 PRO A N 1
ATOM 804 C CA . PRO A 1 102 ? 5.880 13.092 -10.747 1.00 89.06 102 PRO A CA 1
ATOM 805 C C . PRO A 1 102 ? 7.258 12.751 -10.174 1.00 89.06 102 PRO A C 1
ATOM 807 O O . PRO A 1 102 ? 7.361 12.162 -9.096 1.00 89.06 102 PRO A O 1
ATOM 810 N N . LYS A 1 103 ? 8.332 13.202 -10.841 1.00 88.50 103 LYS A N 1
ATOM 811 C CA . LYS A 1 103 ? 9.727 12.945 -10.415 1.00 88.50 103 LYS A CA 1
ATOM 812 C C . LYS A 1 103 ? 10.015 13.343 -8.963 1.00 88.50 103 LYS A C 1
ATOM 814 O O . LYS A 1 103 ? 10.824 12.700 -8.309 1.00 88.50 103 LYS A O 1
ATOM 819 N N . ARG A 1 104 ? 9.317 14.356 -8.440 1.00 86.06 104 ARG A N 1
ATOM 820 C CA . ARG A 1 104 ? 9.444 14.828 -7.048 1.00 86.06 104 ARG A CA 1
ATOM 821 C C . ARG A 1 104 ? 9.042 13.806 -5.978 1.00 86.06 104 ARG A C 1
ATOM 823 O O . ARG A 1 104 ? 9.382 14.007 -4.821 1.00 86.06 104 ARG A O 1
ATOM 830 N N . PHE A 1 105 ? 8.289 12.764 -6.334 1.00 87.06 105 PHE A N 1
ATOM 831 C CA . PHE A 1 105 ? 7.913 11.701 -5.394 1.00 87.06 105 PHE A CA 1
ATOM 832 C C . PHE A 1 105 ? 8.984 10.622 -5.251 1.00 87.06 105 PHE A C 1
ATOM 834 O O . PHE A 1 105 ? 8.851 9.750 -4.392 1.00 87.06 105 PHE A O 1
ATOM 841 N N . PHE A 1 106 ? 10.025 10.680 -6.081 1.00 89.88 106 PHE A N 1
ATOM 842 C CA . PHE A 1 106 ? 11.135 9.752 -6.010 1.00 89.88 106 PHE A CA 1
ATOM 843 C C . PHE A 1 106 ? 12.247 10.282 -5.105 1.00 89.88 106 PHE A C 1
ATOM 845 O O . PHE A 1 106 ? 12.462 11.491 -4.988 1.00 89.88 106 PHE A O 1
ATOM 852 N N . SER A 1 107 ? 12.976 9.367 -4.476 1.00 91.81 107 SER A N 1
ATOM 853 C CA . SER A 1 107 ? 14.154 9.688 -3.678 1.00 91.81 107 SER A CA 1
ATOM 854 C C . SER A 1 107 ? 15.258 10.295 -4.545 1.00 91.81 107 SER A C 1
ATOM 856 O O . SER A 1 107 ? 15.344 10.055 -5.752 1.00 91.81 107 SER A O 1
ATOM 858 N N . GLY A 1 108 ? 16.162 11.061 -3.927 1.00 90.69 108 GLY A N 1
ATOM 859 C CA . GLY A 1 108 ? 17.305 11.637 -4.640 1.00 90.69 108 GLY A CA 1
ATOM 860 C C . GLY A 1 108 ? 18.170 10.579 -5.335 1.00 90.69 108 GLY A C 1
ATOM 861 O O . GLY A 1 108 ? 18.674 10.819 -6.430 1.00 90.69 108 GLY A O 1
ATOM 862 N N . ASP A 1 109 ? 18.297 9.390 -4.744 1.00 92.62 109 ASP A N 1
ATOM 863 C CA . ASP A 1 109 ? 19.068 8.291 -5.326 1.00 92.62 109 ASP A CA 1
ATOM 864 C C . ASP A 1 109 ? 18.342 7.618 -6.493 1.00 92.62 109 ASP A C 1
ATOM 866 O O . ASP A 1 109 ? 18.978 7.299 -7.501 1.00 92.62 109 ASP A O 1
ATOM 870 N N . MET A 1 110 ? 17.014 7.490 -6.427 1.00 92.50 110 MET A N 1
ATOM 871 C CA . MET A 1 110 ? 16.228 7.051 -7.578 1.00 92.50 110 MET A CA 1
ATOM 872 C C . MET A 1 110 ? 16.291 8.066 -8.722 1.00 92.50 110 MET A C 1
ATOM 874 O O . MET A 1 110 ? 16.500 7.679 -9.868 1.00 92.50 110 MET A O 1
ATOM 878 N N . ILE A 1 111 ? 16.174 9.366 -8.439 1.00 90.38 111 ILE A N 1
ATOM 879 C CA . ILE A 1 111 ? 16.280 10.414 -9.466 1.00 90.38 111 ILE A CA 1
ATOM 880 C C . ILE A 1 111 ? 17.643 10.339 -10.168 1.00 90.38 111 ILE A C 1
ATOM 882 O O . ILE A 1 111 ? 17.692 10.329 -11.398 1.00 90.38 111 ILE A O 1
ATOM 886 N N . LYS A 1 112 ? 18.742 10.202 -9.411 1.00 89.50 112 LYS A N 1
ATOM 887 C CA . LYS A 1 112 ? 20.086 10.003 -9.984 1.00 89.50 112 LYS A CA 1
ATOM 888 C C . LYS A 1 112 ? 20.140 8.773 -10.890 1.00 89.50 112 LYS A C 1
ATOM 890 O O . LYS A 1 112 ? 20.722 8.849 -11.969 1.00 89.50 112 LYS A O 1
ATOM 895 N N . ALA A 1 113 ? 19.530 7.659 -10.478 1.00 89.19 113 ALA A N 1
ATOM 896 C CA . ALA A 1 113 ? 19.467 6.449 -11.295 1.00 89.19 113 ALA A CA 1
ATOM 897 C C . ALA A 1 113 ? 18.678 6.684 -12.599 1.00 89.19 113 ALA A C 1
ATOM 899 O O . ALA A 1 113 ? 19.139 6.321 -13.682 1.00 89.19 113 ALA A O 1
ATOM 900 N N . LEU A 1 114 ? 17.528 7.358 -12.518 1.00 88.25 114 LEU A N 1
ATOM 901 C CA . LEU A 1 114 ? 16.671 7.676 -13.666 1.00 88.25 114 LEU A CA 1
ATOM 902 C C . LEU A 1 114 ? 17.300 8.666 -14.660 1.00 88.25 114 LEU A C 1
ATOM 904 O O . LEU A 1 114 ? 16.845 8.749 -15.798 1.00 88.25 114 LEU A O 1
ATOM 908 N N . HIS A 1 115 ? 18.333 9.411 -14.261 1.00 85.94 115 HIS A N 1
ATOM 909 C CA . HIS A 1 115 ? 19.072 10.343 -15.124 1.00 85.94 115 HIS A CA 1
ATOM 910 C C . HIS A 1 115 ? 20.380 9.771 -15.683 1.00 85.94 115 HIS A C 1
ATOM 912 O O . HIS A 1 115 ? 21.212 10.514 -16.206 1.00 85.94 115 HIS A O 1
ATOM 918 N N . THR A 1 116 ? 20.587 8.457 -15.600 1.00 83.81 116 THR A N 1
ATOM 919 C CA . THR A 1 116 ? 21.766 7.826 -16.205 1.00 83.81 116 THR A CA 1
ATOM 920 C C . THR A 1 116 ? 21.699 7.841 -17.738 1.00 83.81 116 THR A C 1
ATOM 922 O O . THR A 1 116 ? 20.634 7.776 -18.342 1.00 83.81 116 THR A O 1
ATOM 925 N N . GLN A 1 117 ? 22.864 7.900 -18.395 1.00 76.81 117 GLN A N 1
ATOM 926 C CA . GLN A 1 117 ? 22.966 7.856 -19.865 1.00 76.81 117 GLN A CA 1
ATOM 927 C C . GLN A 1 117 ? 22.729 6.450 -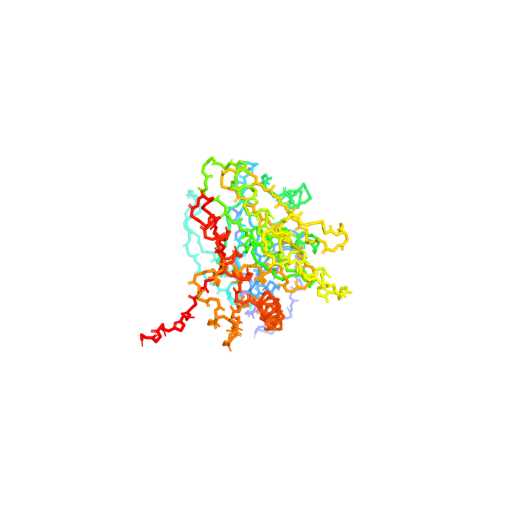20.452 1.00 76.81 117 GLN A C 1
ATOM 929 O O . GLN A 1 117 ? 22.740 6.265 -21.670 1.00 76.81 117 GLN A O 1
ATOM 934 N N . THR A 1 118 ? 22.562 5.439 -19.599 1.00 79.06 118 THR A N 1
ATOM 935 C CA . THR A 1 118 ? 22.373 4.049 -20.015 1.00 79.06 118 THR A CA 1
ATOM 936 C C . THR A 1 118 ? 20.916 3.820 -20.402 1.00 79.06 118 THR A C 1
ATOM 938 O O . THR A 1 118 ? 20.024 4.036 -19.593 1.00 79.06 118 THR A O 1
ATOM 941 N N . ALA A 1 119 ? 20.674 3.323 -21.619 1.00 77.12 119 ALA A N 1
ATOM 942 C CA . ALA A 1 119 ? 19.319 3.144 -22.148 1.00 77.12 119 ALA A CA 1
ATOM 943 C C . ALA A 1 119 ? 18.437 2.196 -21.308 1.00 77.12 119 ALA A C 1
ATOM 945 O O . ALA A 1 119 ? 17.259 2.475 -21.118 1.00 77.12 119 ALA A O 1
ATOM 946 N N . VAL A 1 120 ? 18.997 1.085 -20.810 1.00 84.38 120 VAL A N 1
ATOM 947 C CA . VAL A 1 120 ? 18.339 0.142 -19.886 1.00 84.38 120 VAL A CA 1
ATOM 948 C C . VAL A 1 120 ? 19.369 -0.369 -18.894 1.00 84.38 120 VAL A C 1
ATOM 950 O O . VAL A 1 120 ? 20.472 -0.760 -19.276 1.00 84.38 120 VAL A O 1
ATOM 953 N N . PHE A 1 121 ? 18.993 -0.398 -17.625 1.00 86.12 121 PHE A N 1
ATOM 954 C CA . PHE A 1 121 ? 19.786 -0.975 -16.553 1.00 86.12 121 PHE A CA 1
ATOM 955 C C . PHE A 1 121 ? 18.853 -1.481 -15.453 1.00 86.12 121 PHE A C 1
ATOM 957 O O . PHE A 1 121 ? 17.711 -1.038 -15.328 1.00 86.12 121 PHE A O 1
ATOM 964 N N . GLN A 1 122 ? 19.345 -2.414 -14.647 1.00 88.19 122 GLN A N 1
ATOM 965 C CA . GLN A 1 122 ? 18.614 -2.897 -13.487 1.00 88.19 122 GLN A CA 1
ATOM 966 C C . GLN A 1 122 ? 18.819 -1.938 -12.312 1.00 88.19 122 GLN A C 1
ATOM 968 O O . GLN A 1 122 ? 19.955 -1.618 -11.955 1.00 88.19 122 GLN A O 1
ATOM 973 N N . ILE A 1 123 ? 17.728 -1.501 -11.685 1.00 90.69 123 ILE A N 1
ATOM 974 C CA . ILE A 1 123 ? 17.809 -0.693 -10.467 1.00 90.69 123 ILE A CA 1
ATOM 975 C C . ILE A 1 123 ? 18.280 -1.535 -9.273 1.00 90.69 123 ILE A C 1
ATOM 977 O O . ILE A 1 123 ? 17.955 -2.721 -9.142 1.00 90.69 123 ILE A O 1
ATOM 981 N N . GLY A 1 124 ? 19.034 -0.898 -8.377 1.00 88.88 124 GLY A N 1
ATOM 982 C CA . GLY A 1 124 ? 19.523 -1.530 -7.156 1.00 88.88 124 GLY A CA 1
ATOM 983 C C . GLY A 1 124 ? 18.386 -1.996 -6.243 1.00 88.88 124 GLY A C 1
ATOM 984 O O . GLY A 1 124 ? 17.333 -1.368 -6.159 1.00 88.88 124 GLY A O 1
ATOM 985 N N . ARG A 1 125 ? 18.620 -3.090 -5.506 1.00 89.25 125 ARG A N 1
ATOM 986 C CA . ARG A 1 125 ? 17.626 -3.705 -4.602 1.00 89.25 125 ARG A CA 1
ATOM 987 C C . ARG A 1 125 ? 17.111 -2.771 -3.500 1.00 89.25 125 ARG A C 1
ATOM 989 O O . ARG A 1 125 ? 16.024 -3.008 -2.981 1.00 89.25 125 ARG A O 1
ATOM 996 N N . SER A 1 126 ? 17.894 -1.760 -3.121 1.00 90.38 126 SER A N 1
ATOM 997 C CA . SER A 1 126 ? 17.512 -0.735 -2.140 1.00 90.38 126 SER A CA 1
ATOM 998 C C . SER A 1 126 ? 16.382 0.167 -2.637 1.00 90.38 126 SER A C 1
ATOM 1000 O O . SER A 1 126 ? 15.623 0.685 -1.831 1.00 90.38 126 SER A O 1
ATOM 1002 N N . LEU A 1 127 ? 16.243 0.319 -3.954 1.00 92.94 127 LEU A N 1
ATOM 1003 C CA . LEU A 1 127 ? 15.247 1.184 -4.582 1.00 92.94 127 LEU A CA 1
ATOM 1004 C C . LEU A 1 127 ? 13.942 0.446 -4.918 1.00 92.94 127 LEU A C 1
ATOM 1006 O O . LEU A 1 127 ? 12.970 1.067 -5.334 1.00 92.94 127 LEU A O 1
ATOM 1010 N N . HIS A 1 128 ? 13.900 -0.882 -4.754 1.00 91.81 128 HIS A N 1
ATOM 1011 C CA . HIS A 1 128 ? 12.737 -1.700 -5.126 1.00 91.81 128 HIS A CA 1
ATOM 1012 C C . HIS A 1 128 ? 11.492 -1.340 -4.317 1.00 91.81 128 HIS A C 1
ATOM 1014 O O . HIS A 1 128 ? 10.415 -1.208 -4.887 1.00 91.81 128 HIS A O 1
ATOM 1020 N N . GLU A 1 129 ? 11.642 -1.138 -3.008 1.00 89.38 129 GLU A N 1
ATOM 1021 C CA . GLU A 1 129 ? 10.521 -0.829 -2.111 1.00 89.38 129 GLU A CA 1
ATOM 1022 C C . GLU A 1 129 ? 9.827 0.486 -2.491 1.00 89.38 129 GLU A C 1
ATOM 1024 O O . GLU A 1 129 ? 8.601 0.556 -2.531 1.00 89.38 129 GLU A O 1
ATOM 1029 N N . GLU A 1 130 ? 10.608 1.505 -2.856 1.00 91.12 130 GLU A N 1
ATOM 1030 C CA . GLU A 1 130 ? 10.094 2.789 -3.336 1.00 91.12 130 GLU A CA 1
ATOM 1031 C C . GLU A 1 130 ? 9.240 2.617 -4.599 1.00 91.12 130 GLU A C 1
ATOM 1033 O O . GLU A 1 130 ? 8.146 3.175 -4.702 1.00 91.12 130 GLU A O 1
ATOM 1038 N N . VAL A 1 131 ? 9.706 1.795 -5.542 1.00 92.81 131 VAL A N 1
ATOM 1039 C CA . VAL A 1 131 ? 8.988 1.511 -6.791 1.00 92.81 131 VAL A CA 1
ATOM 1040 C C . VAL A 1 131 ? 7.714 0.726 -6.517 1.00 92.81 131 VAL A C 1
ATOM 1042 O O . VAL A 1 131 ? 6.672 1.063 -7.072 1.00 92.81 131 VAL A O 1
ATOM 1045 N N . TYR A 1 132 ? 7.764 -0.288 -5.649 1.00 92.12 132 TYR A N 1
ATOM 1046 C CA . TYR A 1 132 ? 6.578 -1.061 -5.278 1.00 92.12 132 TYR A CA 1
ATOM 1047 C C . TYR A 1 132 ? 5.521 -0.189 -4.609 1.00 92.12 132 TYR A C 1
ATOM 1049 O O . TYR A 1 132 ? 4.348 -0.281 -4.973 1.00 92.12 132 TYR A O 1
ATOM 1057 N N . ARG A 1 133 ? 5.929 0.724 -3.724 1.00 89.44 133 ARG A N 1
ATOM 1058 C CA . ARG A 1 133 ? 5.026 1.706 -3.116 1.00 89.44 133 ARG A CA 1
ATOM 1059 C C . ARG A 1 133 ? 4.365 2.585 -4.174 1.00 89.44 133 ARG A C 1
ATOM 1061 O O . ARG A 1 133 ? 3.151 2.723 -4.186 1.00 89.44 133 ARG A O 1
ATOM 1068 N N . LEU A 1 134 ? 5.138 3.128 -5.109 1.00 90.69 134 LEU A N 1
ATOM 1069 C CA . LEU A 1 134 ? 4.607 4.011 -6.150 1.00 90.69 134 LEU A CA 1
ATOM 1070 C C . LEU A 1 134 ? 3.750 3.288 -7.206 1.00 90.69 134 LEU A C 1
ATOM 1072 O O . LEU A 1 134 ? 2.861 3.911 -7.792 1.00 90.69 134 LEU A O 1
ATOM 1076 N N . ALA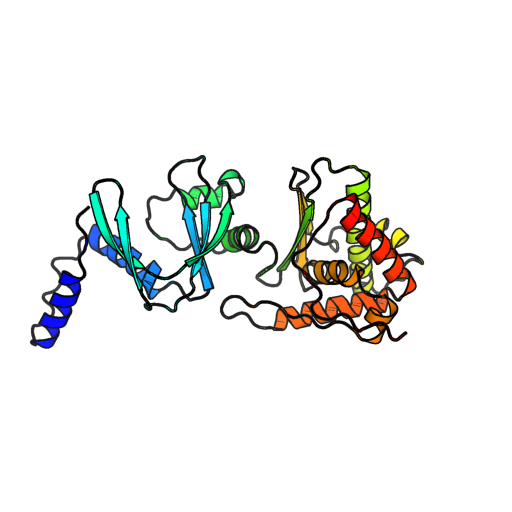 A 1 135 ? 4.012 2.000 -7.453 1.00 91.69 135 ALA A N 1
ATOM 1077 C CA . ALA A 1 135 ? 3.328 1.189 -8.461 1.00 91.69 135 ALA A CA 1
ATOM 1078 C C . ALA A 1 135 ? 2.071 0.484 -7.936 1.00 91.69 135 ALA A C 1
ATOM 1080 O O . ALA A 1 135 ? 1.049 0.456 -8.622 1.00 91.69 135 ALA A O 1
ATOM 1081 N N . TYR A 1 136 ? 2.158 -0.114 -6.748 1.00 89.19 136 TYR A N 1
ATOM 1082 C CA . TYR A 1 136 ? 1.121 -0.979 -6.181 1.00 89.19 136 TYR A CA 1
ATOM 1083 C C . TYR A 1 136 ? 0.451 -0.394 -4.946 1.00 89.19 136 TYR A C 1
ATOM 1085 O O . TYR A 1 136 ? -0.696 -0.759 -4.680 1.00 89.19 136 TYR A O 1
ATOM 1093 N N . ARG A 1 137 ? 1.127 0.520 -4.230 1.00 89.81 137 ARG A N 1
ATOM 1094 C CA . ARG A 1 137 ? 0.700 1.139 -2.959 1.00 89.81 137 ARG A CA 1
ATOM 1095 C C . ARG A 1 137 ? 0.651 0.165 -1.785 1.00 89.81 137 ARG A C 1
ATOM 1097 O O . ARG A 1 137 ? 1.316 0.375 -0.780 1.00 89.81 137 ARG A O 1
ATOM 1104 N N . ASN A 1 138 ? -0.041 -0.952 -1.976 1.00 90.56 138 ASN A N 1
ATOM 1105 C CA . ASN A 1 138 ? -0.196 -2.037 -1.019 1.00 90.56 138 ASN A CA 1
ATOM 1106 C C . ASN A 1 138 ? 0.576 -3.256 -1.521 1.00 90.56 138 ASN A C 1
ATOM 1108 O O . ASN A 1 138 ? 0.315 -3.739 -2.627 1.00 90.56 138 ASN A O 1
ATOM 1112 N N . PHE A 1 139 ? 1.549 -3.736 -0.752 1.00 90.81 139 PHE A N 1
ATOM 1113 C CA . PHE A 1 139 ? 2.419 -4.826 -1.188 1.00 90.81 139 PHE A CA 1
ATOM 1114 C C . PHE A 1 139 ? 3.106 -5.516 -0.008 1.00 90.81 139 PHE A C 1
ATOM 1116 O O . PHE A 1 139 ? 3.141 -5.006 1.111 1.00 90.81 139 PHE A O 1
ATOM 1123 N N . VAL A 1 140 ? 3.683 -6.683 -0.291 1.00 89.38 140 VAL A N 1
ATOM 1124 C CA . VAL A 1 140 ? 4.535 -7.424 0.642 1.00 89.38 140 VAL A CA 1
ATOM 1125 C C . VAL A 1 140 ? 5.930 -7.520 0.045 1.00 89.38 140 VAL A C 1
ATOM 1127 O O . VAL A 1 140 ? 6.100 -7.991 -1.080 1.00 89.38 140 VAL A O 1
ATOM 1130 N N . TYR A 1 141 ? 6.940 -7.080 0.791 1.00 87.44 141 TYR A N 1
ATOM 1131 C CA . TYR A 1 141 ? 8.334 -7.158 0.364 1.00 87.44 141 TYR A CA 1
ATOM 1132 C C . TYR A 1 141 ? 9.248 -7.484 1.542 1.00 87.44 141 TYR A C 1
ATOM 1134 O O . TYR A 1 141 ? 9.319 -6.740 2.516 1.00 87.44 141 TYR A O 1
ATOM 1142 N N . ARG A 1 142 ? 9.979 -8.605 1.444 1.00 85.69 142 ARG A N 1
ATOM 1143 C CA . ARG A 1 142 ? 10.925 -9.073 2.478 1.00 85.69 142 ARG A CA 1
ATOM 1144 C C . ARG A 1 142 ? 10.323 -9.084 3.890 1.00 85.69 142 ARG A C 1
ATOM 1146 O O . ARG A 1 142 ? 10.924 -8.557 4.818 1.00 85.69 142 ARG A O 1
ATOM 1153 N N . ASN A 1 143 ? 9.134 -9.671 4.029 1.00 86.00 143 ASN A N 1
ATOM 1154 C CA . ASN A 1 143 ? 8.379 -9.752 5.286 1.00 86.00 143 ASN A CA 1
ATOM 1155 C C . ASN A 1 143 ? 7.875 -8.409 5.855 1.00 86.00 143 ASN A C 1
ATOM 1157 O O . ASN A 1 143 ? 7.303 -8.388 6.942 1.00 86.00 143 ASN A O 1
ATOM 1161 N N . ASN A 1 144 ? 8.043 -7.305 5.122 1.00 88.75 144 ASN A N 1
ATOM 1162 C CA . ASN A 1 144 ? 7.363 -6.051 5.421 1.00 88.75 144 ASN A CA 1
ATOM 1163 C C . ASN A 1 144 ? 6.061 -5.992 4.634 1.00 88.75 144 ASN A C 1
ATOM 1165 O O . ASN A 1 144 ? 6.060 -6.144 3.408 1.00 88.75 144 ASN A O 1
ATOM 1169 N N . PHE A 1 145 ? 4.972 -5.766 5.352 1.00 92.69 145 PHE A N 1
ATOM 1170 C CA . PHE A 1 145 ? 3.644 -5.585 4.799 1.00 92.69 145 PHE A CA 1
ATOM 1171 C C . PHE A 1 145 ? 3.367 -4.087 4.812 1.00 92.69 145 PHE A C 1
ATOM 1173 O O . PHE A 1 145 ? 3.554 -3.430 5.837 1.00 92.69 145 PHE A O 1
ATOM 1180 N N . VAL A 1 146 ? 2.988 -3.543 3.659 1.00 92.69 146 VAL A N 1
ATOM 1181 C CA . VAL A 1 146 ? 2.737 -2.112 3.483 1.00 92.69 146 VAL A CA 1
ATOM 1182 C C . VAL A 1 146 ? 1.299 -1.917 3.038 1.00 92.69 146 VAL A C 1
ATOM 1184 O O . VAL A 1 146 ? 0.865 -2.538 2.065 1.00 92.69 146 VAL A O 1
ATOM 1187 N N . ALA A 1 147 ? 0.591 -1.045 3.748 1.00 93.44 147 ALA A N 1
ATOM 1188 C CA . ALA A 1 147 ? -0.790 -0.667 3.495 1.00 93.44 147 ALA A CA 1
ATOM 1189 C C . ALA A 1 147 ? -0.921 0.851 3.373 1.00 93.44 147 ALA A C 1
ATOM 1191 O O . ALA A 1 147 ? -0.307 1.591 4.137 1.00 93.44 147 ALA A O 1
ATOM 1192 N N . GLU A 1 148 ? -1.751 1.318 2.444 1.00 92.56 148 GLU A N 1
ATOM 1193 C CA . GLU A 1 148 ? -2.005 2.738 2.220 1.00 92.56 148 GLU A CA 1
ATOM 1194 C C . GLU A 1 148 ? -3.506 3.054 2.272 1.00 92.56 148 GLU A C 1
ATOM 1196 O O . GLU A 1 148 ? -4.309 2.547 1.479 1.00 92.56 148 GLU A O 1
ATOM 1201 N N . PHE A 1 149 ? -3.872 3.950 3.188 1.00 91.62 149 PHE A N 1
ATOM 1202 C CA . PHE A 1 149 ? -5.215 4.498 3.351 1.00 91.62 149 PHE A CA 1
ATOM 1203 C C . PHE A 1 149 ? -5.244 5.899 2.744 1.00 91.62 149 PHE A C 1
ATOM 1205 O O . PHE A 1 149 ? -4.460 6.765 3.128 1.00 91.62 149 PHE A O 1
ATOM 1212 N N . HIS A 1 150 ? -6.143 6.137 1.794 1.00 90.81 150 HIS A N 1
ATOM 1213 C CA . HIS A 1 150 ? -6.189 7.386 1.038 1.00 90.81 150 HIS A CA 1
ATOM 1214 C C . HIS A 1 150 ? -7.358 8.243 1.484 1.00 90.81 150 HIS A C 1
ATOM 1216 O O . HIS A 1 150 ? -8.485 7.756 1.509 1.00 90.81 150 HIS A O 1
ATOM 1222 N N . THR A 1 151 ? -7.120 9.529 1.732 1.00 88.19 151 THR A N 1
ATOM 1223 C CA . THR A 1 151 ? -8.190 10.508 1.933 1.00 88.19 151 THR A CA 1
ATOM 1224 C C . THR A 1 151 ? -8.409 11.335 0.670 1.00 88.19 151 THR A C 1
ATOM 1226 O O . THR A 1 151 ? -7.526 12.044 0.181 1.00 88.19 151 THR A O 1
ATOM 1229 N N . GLY A 1 152 ? -9.635 11.268 0.146 1.00 83.31 152 GLY A N 1
ATOM 1230 C CA . GLY A 1 152 ? -10.096 12.118 -0.955 1.00 83.31 152 GLY A CA 1
ATOM 1231 C C . GLY A 1 152 ? -10.603 13.492 -0.502 1.00 83.31 152 GLY A C 1
ATOM 1232 O O . GLY A 1 152 ? -11.229 14.209 -1.287 1.00 83.31 152 GLY A O 1
ATOM 1233 N N . LYS A 1 153 ? -10.428 13.856 0.774 1.00 85.25 153 LYS A N 1
ATOM 1234 C CA . LYS A 1 153 ? -10.961 15.104 1.324 1.00 85.25 153 LYS A CA 1
ATOM 1235 C C . LYS A 1 153 ? -10.053 16.281 0.956 1.00 85.25 153 LYS A C 1
ATOM 1237 O O . LYS A 1 153 ? -8.839 16.233 1.128 1.00 85.25 153 LYS A O 1
ATOM 1242 N N . ALA A 1 154 ? -10.653 17.364 0.453 1.00 83.00 154 ALA A N 1
ATOM 1243 C CA . ALA A 1 154 ? -9.924 18.585 0.088 1.00 83.00 154 ALA A CA 1
ATOM 1244 C C . ALA A 1 154 ? -9.407 19.353 1.317 1.00 83.00 154 ALA A C 1
ATOM 1246 O O . ALA A 1 154 ? -8.333 19.945 1.281 1.00 83.00 154 ALA A O 1
ATOM 1247 N N . ARG A 1 155 ? -10.186 19.347 2.406 1.00 84.31 155 ARG A N 1
ATOM 1248 C CA . ARG A 1 155 ? -9.831 19.937 3.701 1.00 84.31 155 ARG A CA 1
ATOM 1249 C C . ARG A 1 155 ? -9.877 18.853 4.762 1.00 84.31 155 ARG A C 1
ATOM 1251 O O . ARG A 1 155 ? -10.957 18.524 5.242 1.00 84.31 155 ARG A O 1
ATOM 1258 N N . PHE A 1 156 ? -8.716 18.300 5.070 1.00 84.44 156 PHE A N 1
ATOM 1259 C CA . PHE A 1 156 ? -8.553 17.322 6.132 1.00 84.44 156 PHE A CA 1
ATOM 1260 C C . PHE A 1 156 ? -8.459 18.051 7.478 1.00 84.44 156 PHE A C 1
ATOM 1262 O O . PHE A 1 156 ? -7.640 18.959 7.628 1.00 84.44 156 PHE A O 1
ATOM 1269 N N . THR A 1 157 ? -9.354 17.741 8.412 1.00 87.62 157 THR A N 1
ATOM 1270 C CA . THR A 1 157 ? -9.469 18.436 9.701 1.00 87.62 157 THR A CA 1
ATOM 1271 C C . THR A 1 157 ? -8.708 17.699 10.802 1.00 87.62 157 THR A C 1
ATOM 1273 O O . THR A 1 157 ? -8.347 16.530 10.670 1.00 87.62 157 THR A O 1
ATOM 1276 N N . SER A 1 158 ? -8.493 18.371 11.935 1.00 87.50 158 SER A N 1
ATOM 1277 C CA . SER A 1 158 ? -7.925 17.728 13.125 1.00 87.50 158 SER A CA 1
ATOM 1278 C C . SER A 1 158 ? -8.809 16.595 13.655 1.00 87.50 158 SER A C 1
ATOM 1280 O O . SER A 1 158 ? -8.284 15.627 14.193 1.00 87.50 158 SER A O 1
ATOM 1282 N N . GLU A 1 159 ? -10.132 16.689 13.483 1.00 90.69 159 GLU A N 1
ATOM 1283 C CA . GLU A 1 159 ? -11.057 15.612 13.852 1.00 90.69 159 GLU A CA 1
ATOM 1284 C C . GLU A 1 159 ? -10.867 14.386 12.954 1.00 90.69 159 GLU A C 1
ATOM 1286 O O . GLU A 1 159 ? -10.749 13.279 13.471 1.00 90.69 159 GLU A O 1
ATOM 1291 N N . ASP A 1 160 ? -10.756 14.580 11.634 1.00 89.88 160 ASP A N 1
ATOM 1292 C CA . ASP A 1 160 ? -10.491 13.487 10.690 1.00 89.88 160 ASP A CA 1
ATOM 1293 C C . ASP A 1 160 ? -9.202 12.743 11.062 1.00 89.88 160 ASP A C 1
ATOM 1295 O O . ASP A 1 160 ? -9.167 11.510 11.098 1.00 89.88 160 ASP A O 1
ATOM 1299 N N . SER A 1 161 ? -8.152 13.507 11.388 1.00 88.94 161 SER A N 1
ATOM 1300 C CA . SER A 1 161 ? -6.889 12.935 11.844 1.00 88.94 161 SER A CA 1
ATOM 1301 C C . SER A 1 161 ? -7.060 12.179 13.153 1.00 88.94 161 SER A C 1
ATOM 1303 O O . SER A 1 161 ? -6.538 11.079 13.274 1.00 88.94 161 SER A O 1
ATOM 1305 N N . ALA A 1 162 ? -7.765 12.751 14.131 1.00 91.19 162 ALA A N 1
ATOM 1306 C CA . ALA A 1 162 ? -7.936 12.134 15.440 1.00 91.19 162 ALA A CA 1
ATOM 1307 C C . ALA A 1 162 ? -8.720 10.820 15.352 1.00 91.19 162 ALA A C 1
ATOM 1309 O O . ALA A 1 162 ? -8.340 9.848 15.995 1.00 91.19 162 ALA A O 1
ATOM 1310 N N . VAL A 1 163 ? -9.772 10.765 14.529 1.00 93.56 163 VAL A N 1
ATOM 1311 C CA . VAL A 1 163 ? -10.577 9.552 14.322 1.00 93.56 163 VAL A CA 1
ATOM 1312 C C . VAL A 1 163 ? -9.736 8.439 13.705 1.00 93.56 163 VAL A C 1
ATOM 1314 O O . VAL A 1 163 ? -9.723 7.327 14.233 1.00 93.56 163 VAL A O 1
ATOM 1317 N N . LEU A 1 164 ? -9.008 8.729 12.620 1.00 92.25 164 LEU A N 1
ATOM 1318 C CA . LEU A 1 164 ? -8.192 7.712 11.958 1.00 92.25 164 LEU A CA 1
ATOM 1319 C C . LEU A 1 164 ? -6.997 7.291 12.824 1.00 92.25 164 LEU A C 1
ATOM 1321 O O . LEU A 1 164 ? -6.715 6.100 12.918 1.00 92.25 164 LEU A O 1
ATOM 1325 N N . SER A 1 165 ? -6.335 8.234 13.499 1.00 91.81 165 SER A N 1
ATOM 1326 C CA . SER A 1 165 ? -5.239 7.924 14.421 1.00 91.81 165 SER A CA 1
ATOM 1327 C C . SER A 1 165 ? -5.714 7.093 15.611 1.00 91.81 165 SER A C 1
ATOM 1329 O O . SER A 1 165 ? -5.048 6.127 15.955 1.00 91.81 165 SER A O 1
ATOM 1331 N N . ALA A 1 166 ? -6.870 7.404 16.209 1.00 94.44 166 ALA A N 1
ATOM 1332 C CA . ALA A 1 166 ? -7.430 6.600 17.297 1.00 94.44 166 ALA A CA 1
ATOM 1333 C C . ALA A 1 166 ? -7.791 5.185 16.827 1.00 94.44 166 ALA A C 1
ATOM 1335 O O . ALA A 1 166 ? -7.606 4.221 17.566 1.00 94.44 166 ALA A O 1
ATOM 1336 N N . TRP A 1 167 ? -8.281 5.049 15.592 1.00 95.75 167 TRP A N 1
ATOM 1337 C CA . TRP A 1 167 ? -8.571 3.747 15.005 1.00 95.75 167 TRP A CA 1
ATOM 1338 C C . TRP A 1 167 ? -7.298 2.919 14.786 1.00 95.75 167 TRP A C 1
ATOM 1340 O O . TRP A 1 167 ? -7.237 1.783 15.250 1.00 95.75 167 TRP A O 1
ATOM 1350 N N . LEU A 1 168 ? -6.270 3.497 14.153 1.00 94.94 168 LEU A N 1
ATOM 1351 C CA . LEU A 1 168 ? -4.975 2.839 13.935 1.00 94.94 168 LEU A CA 1
ATOM 1352 C C . LEU A 1 168 ? -4.307 2.465 15.266 1.00 94.94 168 LEU A C 1
ATOM 1354 O O . LEU A 1 168 ? -3.994 1.298 15.487 1.00 94.94 168 LEU A O 1
ATOM 1358 N N . ASN A 1 169 ? -4.201 3.425 16.188 1.00 94.75 169 ASN A N 1
ATOM 1359 C CA . ASN A 1 169 ? -3.568 3.223 17.490 1.00 94.75 169 ASN A CA 1
ATOM 1360 C C . ASN A 1 169 ? -4.312 2.185 18.345 1.00 94.75 169 ASN A C 1
ATOM 1362 O O . ASN A 1 169 ? -3.695 1.432 19.089 1.00 94.75 169 ASN A O 1
ATOM 1366 N N . GLY A 1 170 ? -5.641 2.087 18.213 1.00 95.44 170 GLY A N 1
ATOM 1367 C CA . GLY A 1 170 ? -6.424 1.059 18.898 1.00 95.44 170 GLY A CA 1
ATOM 1368 C C . GLY A 1 170 ? -6.022 -0.354 18.476 1.00 95.44 170 GLY A C 1
ATOM 1369 O O . GLY A 1 170 ? -5.947 -1.250 19.317 1.00 95.44 170 GLY A O 1
ATOM 1370 N N . PHE A 1 171 ? -5.703 -0.551 17.197 1.00 95.31 171 PHE A N 1
ATOM 1371 C CA . PHE A 1 171 ? -5.186 -1.825 16.709 1.00 95.31 171 PHE A CA 1
ATOM 1372 C C . PHE A 1 171 ? -3.701 -2.039 17.017 1.00 95.31 171 PHE A C 1
ATOM 1374 O O . PHE A 1 171 ? -3.332 -3.169 17.331 1.00 95.31 171 PHE A O 1
ATOM 1381 N N . ASP A 1 172 ? -2.864 -0.999 16.986 1.00 93.38 172 ASP A N 1
ATOM 1382 C CA . ASP A 1 172 ? -1.466 -1.111 17.436 1.00 93.38 172 ASP A CA 1
ATOM 1383 C C . ASP A 1 172 ? -1.410 -1.544 18.908 1.00 93.38 172 ASP A C 1
ATOM 1385 O O . ASP A 1 172 ? -0.687 -2.473 19.272 1.00 93.38 172 ASP A O 1
ATOM 1389 N N . TYR A 1 173 ? -2.257 -0.947 19.752 1.00 94.06 173 TYR A N 1
ATOM 1390 C CA . TYR A 1 173 ? -2.391 -1.333 21.153 1.00 94.06 173 TYR A CA 1
ATOM 1391 C C . TYR A 1 173 ? -2.898 -2.770 21.318 1.00 94.06 173 TYR A C 1
ATOM 1393 O O . TYR A 1 173 ? -2.440 -3.503 22.190 1.00 94.06 173 TYR A O 1
ATOM 1401 N N . LEU A 1 174 ? -3.848 -3.211 20.489 1.00 93.88 174 LEU A N 1
ATOM 1402 C CA . LEU A 1 174 ? -4.269 -4.614 20.493 1.00 93.88 174 LEU A CA 1
ATOM 1403 C C . LEU A 1 174 ? -3.086 -5.541 20.182 1.00 93.88 174 LEU A C 1
ATOM 1405 O O . LEU A 1 174 ? -2.886 -6.548 20.863 1.00 93.88 174 LEU A O 1
ATOM 1409 N N . GLN A 1 175 ? -2.295 -5.188 19.167 1.00 90.81 175 GLN A N 1
ATOM 1410 C CA . GLN A 1 175 ? -1.176 -5.998 18.710 1.00 90.81 175 GLN A CA 1
ATOM 1411 C C . GLN A 1 175 ? -0.046 -6.080 19.744 1.00 90.81 175 GLN A C 1
ATOM 1413 O O . GLN A 1 175 ? 0.496 -7.170 19.946 1.00 90.81 175 GLN A O 1
ATOM 1418 N N . SER A 1 176 ? 0.294 -4.980 20.422 1.00 89.94 176 SER A N 1
ATOM 1419 C CA . SER A 1 176 ? 1.289 -4.998 21.506 1.00 89.94 176 SER A CA 1
ATOM 1420 C C . SER A 1 176 ? 0.854 -5.932 22.636 1.00 89.94 176 SER A C 1
ATOM 1422 O O . SER A 1 176 ? 1.605 -6.805 23.078 1.00 89.94 176 SER A O 1
ATOM 1424 N N . ARG A 1 177 ? -0.425 -5.870 23.031 1.00 89.81 177 ARG A N 1
ATOM 1425 C CA . ARG A 1 177 ? -0.970 -6.732 24.091 1.00 89.81 177 ARG A CA 1
ATOM 1426 C C . ARG A 1 177 ? -1.057 -8.204 23.727 1.00 89.81 177 ARG A C 1
ATOM 1428 O O . ARG A 1 177 ? -0.930 -9.029 24.633 1.00 89.81 177 ARG A O 1
ATOM 1435 N N . PHE A 1 178 ? -1.196 -8.551 22.449 1.00 84.44 178 PHE A N 1
ATOM 1436 C CA . PHE A 1 178 ? -1.068 -9.944 22.016 1.00 84.44 178 PHE A CA 1
ATOM 1437 C C . PHE A 1 178 ? 0.320 -10.526 22.255 1.00 84.44 178 PHE A C 1
ATOM 1439 O O . PHE A 1 178 ? 0.434 -11.707 22.572 1.00 84.44 178 PHE A O 1
ATOM 1446 N N . ARG A 1 179 ? 1.369 -9.716 22.104 1.00 77.12 179 ARG A N 1
ATOM 1447 C CA . ARG A 1 179 ? 2.752 -10.175 22.269 1.00 77.12 179 ARG A CA 1
ATOM 1448 C C . ARG A 1 179 ? 3.149 -10.264 23.737 1.00 77.12 179 ARG A C 1
ATOM 1450 O O . ARG A 1 179 ? 3.810 -11.221 24.128 1.00 77.12 179 ARG A O 1
ATOM 1457 N N . GLU A 1 180 ? 2.733 -9.286 24.537 1.00 79.12 180 GLU A N 1
ATOM 1458 C CA . GLU A 1 180 ? 3.131 -9.174 25.944 1.00 79.12 180 GLU A CA 1
ATOM 1459 C C . GLU A 1 180 ? 2.187 -9.892 26.928 1.00 79.12 180 GLU A C 1
ATOM 1461 O O . GLU A 1 180 ? 2.574 -10.152 28.066 1.00 79.12 180 GLU A O 1
ATOM 1466 N N . GLY A 1 181 ? 0.955 -10.222 26.520 1.00 71.19 181 GLY A N 1
ATOM 1467 C CA . GLY A 1 181 ? -0.027 -10.911 27.368 1.00 71.19 181 GLY A CA 1
ATOM 1468 C C . GLY A 1 181 ? -0.758 -10.003 28.368 1.00 71.19 181 GLY A C 1
ATOM 1469 O O . GLY A 1 181 ? -0.901 -10.355 29.539 1.00 71.19 181 GLY A O 1
ATOM 1470 N N . GLY A 1 182 ? -1.231 -8.833 27.926 1.00 77.75 182 GLY A N 1
ATOM 1471 C CA . GLY A 1 182 ? -1.884 -7.841 28.794 1.00 77.75 182 GLY A CA 1
ATOM 1472 C C . GLY A 1 182 ? -3.417 -7.808 28.736 1.00 77.75 182 GLY A C 1
ATOM 1473 O O . GLY A 1 182 ? -4.051 -8.331 27.822 1.00 77.75 182 GLY A O 1
ATOM 1474 N N . VAL A 1 183 ? -4.026 -7.142 29.723 1.00 83.94 183 VAL A N 1
ATOM 1475 C CA . VAL A 1 183 ? -5.481 -6.930 29.779 1.00 83.94 183 VAL A CA 1
ATOM 1476 C C . VAL A 1 183 ? -5.878 -5.805 28.830 1.00 83.94 183 VAL A C 1
ATOM 1478 O O . VAL A 1 183 ? -5.341 -4.700 28.901 1.00 83.94 183 VAL A O 1
ATOM 1481 N N . LEU A 1 184 ? -6.859 -6.073 27.970 1.00 90.81 184 LEU A N 1
ATOM 1482 C CA . LEU A 1 184 ? -7.427 -5.053 27.097 1.00 90.81 184 LEU A CA 1
ATOM 1483 C C . LEU A 1 184 ? -8.375 -4.128 27.879 1.00 90.81 184 LEU A C 1
ATOM 1485 O O . LEU A 1 184 ? -9.210 -4.624 28.645 1.00 90.81 184 LEU A O 1
ATOM 1489 N N . PRO A 1 185 ? -8.324 -2.804 27.644 1.00 92.38 185 PRO A N 1
ATOM 1490 C CA . PRO A 1 185 ? -9.310 -1.859 28.146 1.00 92.38 185 PRO A CA 1
ATOM 1491 C C . PRO A 1 185 ? -10.752 -2.278 27.844 1.00 92.38 185 PRO A C 1
ATOM 1493 O O . PRO A 1 185 ? -11.034 -3.077 26.946 1.00 92.38 185 PRO A O 1
ATOM 1496 N N . SER A 1 186 ? -11.697 -1.709 28.588 1.00 91.19 186 SER A N 1
ATOM 1497 C CA . SER A 1 186 ? -13.123 -2.029 28.443 1.00 91.19 186 SER A CA 1
ATOM 1498 C C . SER A 1 186 ? -13.699 -1.641 27.075 1.00 91.19 186 SER A C 1
ATOM 1500 O O . SER A 1 186 ? -14.638 -2.277 26.602 1.00 91.19 186 SER A O 1
ATOM 1502 N N . THR A 1 187 ? -13.124 -0.627 26.424 1.00 95.75 187 THR A N 1
ATOM 1503 C CA . THR A 1 187 ? -13.600 -0.076 25.152 1.00 95.75 187 THR A CA 1
ATOM 1504 C C . THR A 1 187 ? -12.465 0.067 24.145 1.00 95.75 187 THR A C 1
ATOM 1506 O O . THR A 1 187 ? -11.309 0.283 24.511 1.00 95.75 187 THR A O 1
ATOM 1509 N N . PHE A 1 188 ? -12.800 0.000 22.857 1.00 95.94 188 PHE A N 1
ATOM 1510 C CA . PHE A 1 188 ? -11.853 0.260 21.776 1.00 95.94 188 PHE A CA 1
ATOM 1511 C C . PHE A 1 188 ? -11.398 1.726 21.759 1.00 95.94 188 PHE A C 1
ATOM 1513 O O . PHE A 1 188 ? -10.239 2.014 21.485 1.00 95.94 188 PHE A O 1
ATOM 1520 N N . TYR A 1 189 ? -12.271 2.667 22.138 1.00 95.06 189 TYR A N 1
ATOM 1521 C CA . TYR A 1 189 ? -11.893 4.080 22.254 1.00 95.06 189 TYR A CA 1
ATOM 1522 C C . TYR A 1 189 ? -10.766 4.305 23.274 1.00 95.06 189 TYR A C 1
ATOM 1524 O O . TYR A 1 189 ? -9.877 5.116 23.032 1.00 95.06 189 TYR A O 1
ATOM 1532 N N . GLN A 1 190 ? -10.771 3.575 24.399 1.00 95.56 190 GLN A N 1
ATOM 1533 C CA . GLN A 1 190 ? -9.677 3.627 25.375 1.00 95.56 190 GLN A CA 1
ATOM 1534 C C . GLN A 1 190 ? -8.376 3.075 24.790 1.00 95.56 190 GLN A C 1
ATOM 1536 O O . GLN A 1 190 ? -7.318 3.653 25.022 1.00 95.56 190 GLN A O 1
ATOM 1541 N N . MET A 1 191 ? -8.451 1.999 24.000 1.00 94.94 191 MET A N 1
ATOM 1542 C CA . MET A 1 191 ? -7.287 1.454 23.293 1.00 94.94 191 MET A CA 1
ATOM 1543 C C . MET A 1 191 ? -6.705 2.491 22.327 1.00 94.94 191 MET A C 1
ATOM 1545 O O . MET A 1 191 ? -5.506 2.730 22.347 1.00 94.94 191 MET A O 1
ATOM 1549 N N . GLY A 1 192 ? -7.556 3.189 21.570 1.00 93.00 192 GLY A N 1
ATOM 1550 C CA . GLY A 1 192 ? -7.136 4.240 20.638 1.00 93.00 192 GLY A CA 1
ATOM 1551 C C . GLY A 1 192 ? -6.429 5.439 21.274 1.00 93.00 192 GLY A C 1
ATOM 1552 O O . GLY A 1 192 ? -5.707 6.152 20.582 1.00 93.00 192 GLY A O 1
ATOM 1553 N N . LEU A 1 193 ? -6.590 5.650 22.582 1.00 93.38 193 LEU A N 1
ATOM 1554 C CA . LEU A 1 193 ? -5.916 6.703 23.355 1.00 93.38 193 LEU A CA 1
ATOM 1555 C C . LEU A 1 193 ? -4.773 6.173 24.230 1.00 93.38 193 LEU A C 1
ATOM 1557 O O . LEU A 1 193 ? -4.161 6.944 24.967 1.00 93.38 193 LEU A O 1
ATOM 1561 N N . SER A 1 194 ? -4.523 4.866 24.203 1.00 93.12 194 SER A N 1
ATOM 1562 C CA . SER A 1 194 ? -3.508 4.240 25.038 1.00 93.12 194 SER A CA 1
ATOM 1563 C C . SER A 1 194 ? -2.117 4.389 24.428 1.00 93.12 194 SER A C 1
ATOM 1565 O O . SER A 1 194 ? -1.958 4.470 23.211 1.00 93.12 194 SER A O 1
ATOM 1567 N N . GLU A 1 195 ? -1.106 4.408 25.292 1.00 89.75 195 GLU A N 1
ATOM 1568 C CA . GLU A 1 195 ? 0.296 4.445 24.884 1.00 89.75 195 GLU A CA 1
ATOM 1569 C C . GLU A 1 195 ? 0.740 3.070 24.368 1.00 89.75 195 GLU A C 1
ATOM 1571 O O . GLU A 1 195 ? 0.467 2.038 24.994 1.00 89.75 195 GLU A O 1
ATOM 1576 N N . VAL A 1 196 ? 1.424 3.075 23.225 1.00 88.38 196 VAL A N 1
ATOM 1577 C CA . VAL A 1 196 ? 2.086 1.907 22.641 1.00 88.38 196 VAL A CA 1
ATOM 1578 C C . VAL A 1 196 ? 3.588 2.187 22.656 1.00 88.38 196 VAL A C 1
ATOM 1580 O O . VAL A 1 196 ? 3.985 3.260 22.201 1.00 88.38 196 VAL A O 1
ATOM 1583 N N . PRO A 1 197 ? 4.430 1.276 23.174 1.00 85.06 197 PRO A N 1
ATOM 1584 C CA . PRO A 1 197 ? 5.876 1.467 23.156 1.00 85.06 197 PRO A CA 1
ATOM 1585 C C . PRO A 1 197 ? 6.404 1.693 21.732 1.00 85.06 197 PRO A C 1
ATOM 1587 O O . PRO A 1 197 ? 6.026 0.969 20.811 1.00 85.06 197 PRO A O 1
ATOM 1590 N N . ASP A 1 198 ? 7.338 2.635 21.562 1.00 80.19 198 ASP A N 1
ATOM 1591 C CA . ASP A 1 198 ? 7.893 3.015 20.249 1.00 80.19 198 ASP A CA 1
ATOM 1592 C C . ASP A 1 198 ? 8.440 1.826 19.437 1.00 80.19 198 ASP A C 1
ATOM 1594 O O . ASP A 1 198 ? 8.377 1.822 18.213 1.00 80.19 198 ASP A O 1
ATOM 1598 N N . GLY A 1 199 ? 8.986 0.805 20.107 1.00 80.12 199 GLY A N 1
ATOM 1599 C CA . GLY A 1 199 ? 9.529 -0.390 19.448 1.00 80.12 199 GLY A CA 1
ATOM 1600 C C . GLY A 1 199 ? 8.476 -1.395 18.967 1.00 80.12 199 GLY A C 1
ATOM 1601 O O . GLY A 1 199 ? 8.826 -2.357 18.282 1.00 80.12 199 GLY A O 1
ATOM 1602 N N . GLU A 1 200 ? 7.212 -1.205 19.342 1.00 80.81 200 GLU A N 1
ATOM 1603 C CA . GLU A 1 200 ? 6.110 -2.122 19.039 1.00 80.81 200 GLU A CA 1
ATOM 1604 C C . GLU A 1 200 ? 5.065 -1.531 18.103 1.00 80.81 200 GLU A C 1
ATOM 1606 O O . GLU A 1 200 ? 4.396 -2.294 17.402 1.00 80.81 200 GLU A O 1
ATOM 1611 N N . ALA A 1 201 ? 4.948 -0.204 18.075 1.00 84.00 201 ALA A N 1
ATOM 1612 C CA . ALA A 1 201 ? 4.067 0.497 17.158 1.00 84.00 201 ALA A CA 1
ATOM 1613 C C . ALA A 1 201 ? 4.470 0.236 15.698 1.00 84.00 201 ALA A C 1
ATOM 1615 O O . ALA A 1 201 ? 5.654 0.156 15.357 1.00 84.00 201 ALA A O 1
ATOM 1616 N N . ALA A 1 202 ? 3.481 0.109 14.816 1.00 84.25 202 ALA A N 1
ATOM 1617 C CA . ALA A 1 202 ? 3.748 0.055 13.389 1.00 84.25 202 ALA A CA 1
ATOM 1618 C C . ALA A 1 202 ? 4.239 1.418 12.862 1.00 84.25 202 ALA A C 1
ATOM 1620 O O . ALA A 1 202 ? 3.820 2.486 13.315 1.00 84.25 202 ALA A O 1
ATOM 1621 N N . ASP A 1 203 ? 5.110 1.384 11.851 1.00 86.50 203 ASP A N 1
ATOM 1622 C CA . ASP A 1 203 ? 5.652 2.592 11.235 1.00 86.50 203 ASP A CA 1
ATOM 1623 C C . ASP A 1 203 ? 4.539 3.311 10.459 1.00 86.50 203 ASP A C 1
ATOM 1625 O O . ASP A 1 203 ? 4.107 2.851 9.394 1.00 86.50 203 ASP A O 1
ATOM 1629 N N . LEU A 1 204 ? 4.097 4.462 10.969 1.00 87.62 204 LEU A N 1
ATOM 1630 C CA . LEU A 1 204 ? 3.077 5.294 10.339 1.00 87.62 204 LEU A CA 1
ATOM 1631 C C . LEU A 1 204 ? 3.696 6.531 9.679 1.00 87.62 204 LEU A C 1
ATOM 1633 O O . LEU A 1 204 ? 4.270 7.399 10.332 1.00 87.62 204 LEU A O 1
ATOM 1637 N N . THR A 1 205 ? 3.521 6.656 8.365 1.00 86.81 205 THR A N 1
ATOM 1638 C CA . THR A 1 205 ? 3.855 7.869 7.609 1.00 86.81 205 THR A CA 1
ATOM 1639 C C . THR A 1 205 ? 2.581 8.549 7.129 1.00 86.81 205 THR A C 1
ATOM 1641 O O . THR A 1 205 ? 1.780 7.942 6.421 1.00 86.81 205 THR A O 1
ATOM 1644 N N . ILE A 1 206 ? 2.411 9.829 7.465 1.00 83.06 206 ILE A N 1
ATOM 1645 C CA . ILE A 1 206 ? 1.230 10.613 7.090 1.00 83.06 206 ILE A CA 1
ATOM 1646 C C . ILE A 1 206 ? 1.627 11.696 6.088 1.00 83.06 206 ILE A C 1
ATOM 1648 O O . ILE A 1 206 ? 2.515 12.509 6.343 1.00 83.06 206 ILE A O 1
ATOM 1652 N N . ASN A 1 207 ? 0.926 11.746 4.959 1.00 81.44 207 ASN A N 1
ATOM 1653 C CA . ASN A 1 207 ? 0.983 12.845 4.006 1.00 81.44 207 ASN A CA 1
ATOM 1654 C C . ASN A 1 207 ? -0.387 13.530 3.942 1.00 81.44 207 ASN A C 1
ATOM 1656 O O . ASN A 1 207 ? -1.335 12.978 3.391 1.00 81.44 207 ASN A O 1
ATOM 1660 N N . VAL A 1 208 ? -0.484 14.739 4.501 1.00 67.12 208 VAL A N 1
ATOM 1661 C CA . VAL A 1 208 ? -1.755 15.481 4.654 1.00 67.12 208 VAL A CA 1
ATOM 1662 C C . VAL A 1 208 ? -2.074 16.370 3.437 1.00 67.12 208 VAL A C 1
ATOM 1664 O O . VAL A 1 208 ? -3.087 17.065 3.405 1.00 67.12 208 VAL A O 1
ATOM 1667 N N . ASN A 1 209 ? -1.243 16.362 2.392 1.00 68.62 209 ASN A N 1
ATOM 1668 C CA . ASN A 1 209 ? -1.551 17.102 1.165 1.00 68.62 209 ASN A CA 1
ATOM 1669 C C . ASN A 1 209 ? -2.711 16.432 0.436 1.00 68.62 209 ASN A C 1
ATOM 1671 O O . ASN A 1 209 ? -2.634 15.238 0.226 1.00 68.62 209 ASN A O 1
ATOM 1675 N N . SER A 1 210 ? -3.747 17.158 0.008 1.00 54.41 210 SER A N 1
ATOM 1676 C CA . SER A 1 210 ? -4.852 16.549 -0.749 1.00 54.41 210 SER A CA 1
ATOM 1677 C C . SER A 1 210 ? -4.417 16.196 -2.186 1.00 54.41 210 SER A C 1
ATOM 1679 O O . SER A 1 210 ? -3.938 17.092 -2.891 1.00 54.41 210 SER A O 1
ATOM 1681 N N . PRO A 1 211 ? -4.591 14.944 -2.660 1.00 66.12 211 PRO A N 1
ATOM 1682 C CA . PRO A 1 211 ? -5.101 13.771 -1.939 1.00 66.12 211 PRO A CA 1
ATOM 1683 C C . PRO A 1 211 ? -4.073 13.192 -0.958 1.00 66.12 211 PRO A C 1
ATOM 1685 O O . PRO A 1 211 ? -2.924 12.947 -1.333 1.00 66.12 211 PRO A O 1
ATOM 1688 N N . GLY A 1 212 ? -4.506 12.989 0.289 1.00 82.75 212 GLY A N 1
ATOM 1689 C CA . GLY A 1 212 ? -3.632 12.584 1.390 1.00 82.75 212 GLY A CA 1
ATOM 1690 C C . GLY A 1 212 ? -3.552 11.073 1.538 1.00 82.75 212 GLY A C 1
ATOM 1691 O O . GLY A 1 212 ? -4.433 10.348 1.068 1.00 82.75 212 GLY A O 1
ATOM 1692 N N . ALA A 1 213 ? -2.511 10.600 2.215 1.00 87.75 213 ALA A N 1
ATOM 1693 C CA . ALA A 1 213 ? -2.286 9.180 2.438 1.00 87.75 213 ALA A CA 1
ATOM 1694 C C . ALA A 1 213 ? -1.698 8.896 3.822 1.00 87.75 213 ALA A C 1
ATOM 1696 O O . ALA A 1 213 ? -0.821 9.617 4.298 1.00 87.75 213 ALA A O 1
ATOM 1697 N N . TYR A 1 214 ? -2.170 7.812 4.428 1.00 90.12 214 TYR A N 1
ATOM 1698 C CA . TYR A 1 214 ? -1.603 7.188 5.614 1.00 90.12 214 TYR A CA 1
ATOM 1699 C C . TYR A 1 214 ? -0.974 5.879 5.163 1.00 90.12 214 TYR A C 1
ATOM 1701 O O . TYR A 1 214 ? -1.678 4.974 4.716 1.00 90.12 214 TYR A O 1
ATOM 1709 N N . VAL A 1 215 ? 0.347 5.801 5.240 1.00 91.19 215 VAL A N 1
ATOM 1710 C CA . VAL A 1 215 ? 1.108 4.605 4.891 1.00 91.19 215 VAL A CA 1
ATOM 1711 C C . VAL A 1 215 ? 1.514 3.927 6.184 1.00 91.19 215 VAL A C 1
ATOM 1713 O O . VAL A 1 215 ? 2.243 4.514 6.981 1.00 91.19 215 VAL A O 1
ATOM 1716 N N . LEU A 1 216 ? 1.049 2.699 6.366 1.00 92.25 216 LEU A N 1
ATOM 1717 C CA . LEU A 1 216 ? 1.412 1.850 7.484 1.00 92.25 216 LEU A CA 1
ATOM 1718 C C . LEU A 1 216 ? 2.363 0.760 7.005 1.00 92.25 216 LEU A C 1
ATOM 1720 O O . LEU A 1 216 ? 2.113 0.109 5.984 1.00 92.25 216 LEU A O 1
ATOM 1724 N N . LYS A 1 217 ? 3.436 0.544 7.757 1.00 92.44 217 LYS A N 1
ATOM 1725 C CA . LYS A 1 217 ? 4.395 -0.527 7.516 1.00 92.44 217 LYS A CA 1
ATOM 1726 C C . LYS A 1 217 ? 4.595 -1.328 8.794 1.00 92.44 217 LYS A C 1
ATOM 1728 O O . LYS A 1 217 ? 4.866 -0.773 9.851 1.00 92.44 217 LYS A O 1
ATOM 1733 N N . SER A 1 218 ? 4.492 -2.647 8.678 1.00 91.62 218 SER A N 1
ATOM 1734 C CA . SER A 1 218 ? 4.721 -3.554 9.801 1.00 91.62 218 SER A CA 1
ATOM 1735 C C . SER A 1 218 ? 5.515 -4.788 9.378 1.00 91.62 218 SER A C 1
ATOM 1737 O O . SER A 1 218 ? 5.337 -5.284 8.255 1.00 91.62 218 SER A O 1
ATOM 1739 N N . PRO A 1 219 ? 6.342 -5.352 10.276 1.00 86.38 219 PRO A N 1
ATOM 1740 C CA . PRO A 1 219 ? 6.762 -6.737 10.138 1.00 86.38 219 PRO A CA 1
ATOM 1741 C C . PRO A 1 219 ? 5.540 -7.656 10.312 1.00 86.38 219 PRO A C 1
ATOM 1743 O O . PRO A 1 219 ? 4.756 -7.495 11.247 1.00 86.38 219 PRO A O 1
ATOM 1746 N N . GLY A 1 220 ? 5.371 -8.627 9.411 1.00 86.31 220 GLY A N 1
ATOM 1747 C CA . GLY A 1 220 ? 4.208 -9.526 9.429 1.00 86.31 220 GLY A CA 1
ATOM 1748 C C . GLY A 1 220 ? 2.897 -8.869 8.970 1.00 86.31 220 GLY A C 1
ATOM 1749 O O . GLY A 1 220 ? 2.868 -7.698 8.597 1.00 86.31 220 GLY A O 1
ATOM 1750 N N . GLY A 1 221 ? 1.804 -9.640 8.979 1.00 90.06 221 GLY A N 1
ATOM 1751 C CA . GLY A 1 221 ? 0.552 -9.336 8.262 1.00 90.06 221 GLY A CA 1
ATOM 1752 C C . GLY A 1 221 ? -0.230 -8.093 8.687 1.00 90.06 221 GLY A C 1
ATOM 1753 O O . GLY A 1 221 ? -1.174 -7.726 7.994 1.00 90.06 221 GLY A O 1
ATOM 1754 N N . PHE A 1 222 ? 0.151 -7.438 9.783 1.00 93.69 222 PHE A N 1
ATOM 1755 C CA . PHE A 1 222 ? -0.670 -6.445 10.475 1.00 93.69 222 PHE A CA 1
ATOM 1756 C C . PHE A 1 222 ? -1.111 -5.260 9.611 1.00 93.69 222 PHE A C 1
ATOM 1758 O O . PHE A 1 222 ? -2.305 -4.985 9.533 1.00 93.69 222 PHE A O 1
ATOM 1765 N N . ALA A 1 223 ? -0.200 -4.603 8.889 1.00 93.88 223 ALA A N 1
ATOM 1766 C CA . ALA A 1 223 ? -0.555 -3.438 8.082 1.00 93.88 223 ALA A CA 1
ATOM 1767 C C . ALA A 1 223 ? -1.635 -3.758 7.032 1.00 93.88 223 ALA A C 1
ATOM 1769 O O . ALA A 1 223 ? -2.628 -3.039 6.909 1.00 93.88 223 ALA A O 1
ATOM 1770 N N . LEU A 1 224 ? -1.485 -4.873 6.305 1.00 93.62 224 LEU A N 1
ATOM 1771 C CA . LEU A 1 224 ? -2.499 -5.323 5.345 1.00 93.62 224 LEU A CA 1
ATOM 1772 C C . LEU A 1 224 ? -3.749 -5.889 6.041 1.00 93.62 224 LEU A C 1
ATOM 1774 O O . LEU A 1 224 ? -4.850 -5.746 5.508 1.00 93.62 224 LEU A O 1
ATOM 1778 N N . ALA A 1 225 ? -3.611 -6.473 7.234 1.00 94.50 225 ALA A N 1
ATOM 1779 C CA . ALA A 1 225 ? -4.740 -6.917 8.045 1.00 94.50 225 ALA A CA 1
ATOM 1780 C C . ALA A 1 225 ? -5.630 -5.740 8.461 1.00 94.50 225 ALA A C 1
ATOM 1782 O O . ALA A 1 225 ? -6.850 -5.865 8.390 1.00 94.50 225 ALA A O 1
ATOM 1783 N N . LEU A 1 226 ? -5.063 -4.567 8.771 1.00 95.19 226 LEU A N 1
ATOM 1784 C CA . LEU A 1 226 ? -5.857 -3.363 9.033 1.00 95.19 226 LEU A CA 1
ATOM 1785 C C . LEU A 1 226 ? -6.678 -2.934 7.820 1.00 95.19 226 LEU A C 1
ATOM 1787 O O . LEU A 1 226 ? -7.831 -2.549 7.979 1.00 95.19 226 LEU A O 1
ATOM 1791 N N . MET A 1 227 ? -6.163 -3.051 6.594 1.00 93.56 227 MET A N 1
ATOM 1792 C CA . MET A 1 227 ? -7.003 -2.798 5.415 1.00 93.56 227 MET A CA 1
ATOM 1793 C C . MET A 1 227 ? -8.189 -3.765 5.346 1.00 93.56 227 MET A C 1
ATOM 1795 O O . MET A 1 227 ? -9.294 -3.356 4.990 1.00 93.56 227 MET A O 1
ATOM 1799 N N . GLY A 1 228 ? -7.963 -5.033 5.703 1.00 92.62 228 GLY A N 1
ATOM 1800 C CA . GLY A 1 228 ? -9.019 -6.031 5.846 1.00 92.62 228 GLY A CA 1
ATOM 1801 C C . GLY A 1 228 ? -10.043 -5.636 6.910 1.00 92.62 228 GLY A C 1
ATOM 1802 O O . GLY A 1 228 ? -11.231 -5.581 6.609 1.00 92.62 228 GLY A O 1
ATOM 1803 N N . MET A 1 229 ? -9.591 -5.261 8.110 1.00 93.88 229 MET A N 1
ATOM 1804 C CA . MET A 1 229 ? -10.451 -4.765 9.195 1.00 93.88 229 MET A CA 1
ATOM 1805 C C . MET A 1 229 ? -11.249 -3.524 8.786 1.00 93.88 229 MET A C 1
ATOM 1807 O O . MET A 1 229 ? -12.424 -3.406 9.125 1.00 93.88 229 MET A O 1
ATOM 1811 N N . PHE A 1 230 ? -10.642 -2.622 8.011 1.00 93.56 230 PHE A N 1
ATOM 1812 C CA . PHE A 1 230 ? -11.317 -1.446 7.470 1.00 93.56 230 PHE A CA 1
ATOM 1813 C C . PHE A 1 230 ? -12.458 -1.851 6.529 1.00 93.56 230 PHE A C 1
ATOM 1815 O O . PHE A 1 230 ? -13.573 -1.357 6.667 1.00 93.56 230 PHE A O 1
ATOM 1822 N N . ALA A 1 231 ? -12.220 -2.793 5.610 1.00 91.12 231 ALA A N 1
ATOM 1823 C CA . ALA A 1 231 ? -13.256 -3.295 4.705 1.00 91.12 231 ALA A CA 1
ATOM 1824 C C . ALA A 1 231 ? -14.372 -4.049 5.450 1.00 91.12 231 ALA A C 1
ATOM 1826 O O . ALA A 1 231 ? -15.546 -3.910 5.110 1.00 91.12 231 ALA A O 1
ATOM 1827 N N . LEU A 1 232 ? -14.023 -4.808 6.491 1.00 90.25 232 LEU A N 1
ATOM 1828 C CA . LEU A 1 232 ? -14.972 -5.534 7.340 1.00 90.25 232 LEU A CA 1
ATOM 1829 C C . LEU A 1 232 ? -15.850 -4.618 8.190 1.00 90.25 232 LEU A C 1
ATOM 1831 O O . LEU A 1 232 ? -16.834 -5.090 8.754 1.00 90.25 232 LEU A O 1
ATOM 1835 N N . SER A 1 233 ? -15.561 -3.316 8.261 1.00 86.88 233 SER A N 1
ATOM 1836 C CA . SER A 1 233 ? -16.386 -2.394 9.040 1.00 86.88 233 SER A CA 1
ATOM 1837 C C . SER A 1 233 ? -17.842 -2.315 8.562 1.00 86.88 233 SER A C 1
ATOM 1839 O O . SER A 1 233 ? -18.760 -2.074 9.355 1.00 86.88 233 SER A O 1
ATOM 1841 N N . ALA A 1 234 ? -18.074 -2.629 7.287 1.00 85.19 234 ALA A N 1
ATOM 1842 C CA . ALA A 1 234 ? -19.399 -2.745 6.695 1.00 85.19 234 ALA A CA 1
ATOM 1843 C C . ALA A 1 234 ? -20.163 -4.022 7.114 1.00 85.19 234 ALA A C 1
ATOM 1845 O O . ALA A 1 234 ? -21.380 -4.095 6.930 1.00 85.19 234 ALA A O 1
ATOM 1846 N N . CYS A 1 235 ? -19.487 -5.028 7.677 1.00 86.94 235 CYS A N 1
ATOM 1847 C CA . CYS A 1 235 ? -20.071 -6.303 8.101 1.00 86.94 235 CYS A CA 1
ATOM 1848 C C . CYS A 1 235 ? -20.493 -6.280 9.566 1.00 86.94 235 CYS A C 1
ATOM 1850 O O . CYS A 1 235 ? -19.837 -5.665 10.388 1.00 86.94 235 CYS A O 1
ATOM 1852 N N . ASP A 1 236 ? -21.565 -6.995 9.902 1.00 89.00 236 ASP A N 1
ATOM 1853 C CA . ASP A 1 236 ? -22.007 -7.187 11.284 1.00 89.00 236 ASP A CA 1
ATOM 1854 C C . ASP A 1 236 ? -20.928 -7.872 12.153 1.00 89.00 236 ASP A C 1
ATOM 1856 O O . ASP A 1 236 ? -20.380 -8.899 11.756 1.00 89.00 236 ASP A O 1
ATOM 1860 N N . SER A 1 237 ? -20.627 -7.311 13.330 1.00 88.75 237 SER A N 1
ATOM 1861 C CA . SER A 1 237 ? -19.499 -7.735 14.179 1.00 88.75 237 SER A CA 1
ATOM 1862 C C . SER A 1 237 ? -19.616 -9.181 14.632 1.00 88.75 237 SER A C 1
ATOM 1864 O O . SER A 1 237 ? -18.630 -9.913 14.602 1.00 88.75 237 SER A O 1
ATOM 1866 N N . LYS A 1 238 ? -20.829 -9.614 14.979 1.00 88.62 238 LYS A N 1
ATOM 1867 C CA . LYS A 1 238 ? -21.097 -11.002 15.340 1.00 88.62 238 LYS A CA 1
ATOM 1868 C C . LYS A 1 238 ? -20.802 -11.940 14.177 1.00 88.62 238 LYS A C 1
ATOM 1870 O O . LYS A 1 238 ? -20.110 -12.935 14.336 1.00 88.62 238 LYS A O 1
ATOM 1875 N N . THR A 1 239 ? -21.245 -11.573 12.977 1.00 86.62 239 THR A N 1
ATOM 1876 C CA . THR A 1 239 ? -20.967 -12.345 11.758 1.00 86.62 239 THR A CA 1
ATOM 1877 C C . THR A 1 239 ? -19.465 -12.496 11.490 1.00 86.62 239 THR A C 1
ATOM 1879 O O . THR A 1 239 ? -19.047 -13.563 11.044 1.00 86.62 239 THR A O 1
ATOM 1882 N N . VAL A 1 240 ? -18.669 -11.450 11.741 1.00 87.69 240 VAL A N 1
ATOM 1883 C CA . VAL A 1 240 ? -17.206 -11.474 11.561 1.00 87.69 240 VAL A CA 1
ATOM 1884 C C . VAL A 1 240 ? -16.538 -12.384 12.593 1.00 87.69 240 VAL A C 1
ATOM 1886 O O . VAL A 1 240 ? -15.682 -13.183 12.225 1.00 87.69 240 VAL A O 1
ATOM 1889 N N . VAL A 1 241 ? -16.944 -12.294 13.862 1.00 88.12 241 VAL A N 1
ATOM 1890 C CA . VAL A 1 241 ? -16.377 -13.103 14.954 1.00 88.12 241 VAL A CA 1
ATOM 1891 C C . VAL A 1 241 ? -16.758 -14.582 14.815 1.00 88.12 241 VAL A C 1
ATOM 1893 O O . VAL A 1 241 ? -15.894 -15.441 14.952 1.00 88.12 241 VAL A O 1
ATOM 1896 N N . ASP A 1 242 ? -18.021 -14.883 14.501 1.00 86.81 242 ASP A N 1
ATOM 1897 C CA . ASP A 1 242 ? -18.538 -16.258 14.471 1.00 86.81 242 ASP A CA 1
ATOM 1898 C C . ASP A 1 242 ? -18.056 -17.055 13.248 1.00 86.81 242 ASP A C 1
ATOM 1900 O O . ASP A 1 242 ? -17.786 -18.251 13.351 1.00 86.81 242 ASP A O 1
ATOM 1904 N N . ASN A 1 243 ? -17.976 -16.418 12.074 1.00 85.75 243 ASN A N 1
ATOM 1905 C CA . ASN A 1 243 ? -17.665 -17.119 10.820 1.00 85.75 243 ASN A CA 1
ATOM 1906 C C . ASN A 1 243 ? -16.195 -17.008 10.404 1.00 85.75 243 ASN A C 1
ATOM 1908 O O . ASN A 1 243 ? -15.758 -17.753 9.525 1.00 85.75 243 ASN A O 1
ATOM 1912 N N . GLY A 1 244 ? -15.456 -16.066 10.991 1.00 84.38 244 GLY A N 1
ATOM 1913 C CA . GLY A 1 244 ? -14.125 -15.699 10.534 1.00 84.38 244 GLY A CA 1
ATOM 1914 C C . GLY A 1 244 ? -14.124 -15.036 9.154 1.00 84.38 244 GLY A C 1
ATOM 1915 O O . GLY A 1 244 ? -15.155 -14.751 8.535 1.00 84.38 244 GLY A O 1
ATOM 1916 N N . VAL A 1 245 ? -12.919 -14.762 8.675 1.00 86.81 245 VAL A N 1
ATOM 1917 C CA . VAL A 1 245 ? -12.638 -14.050 7.431 1.00 86.81 245 VAL A CA 1
ATOM 1918 C C . VAL A 1 245 ? -11.669 -14.877 6.604 1.00 86.81 245 VAL A C 1
ATOM 1920 O O . VAL A 1 245 ? -10.746 -15.470 7.152 1.00 86.81 245 VAL A O 1
ATOM 1923 N N . THR A 1 246 ? -11.861 -14.866 5.284 1.00 86.75 246 THR A N 1
ATOM 1924 C CA . THR A 1 246 ? -10.909 -1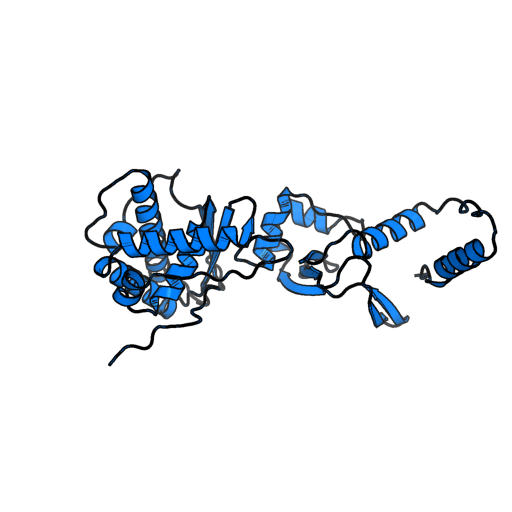5.426 4.317 1.00 86.75 246 THR A CA 1
ATOM 1925 C C . THR A 1 246 ? -10.296 -14.330 3.456 1.00 86.75 246 THR A C 1
ATOM 1927 O O . THR A 1 246 ? -11.028 -13.469 2.953 1.00 86.75 246 THR A O 1
ATOM 1930 N N . VAL A 1 247 ? -8.984 -14.376 3.227 1.00 85.50 247 VAL A N 1
ATOM 1931 C CA . VAL A 1 247 ? -8.255 -13.349 2.469 1.00 85.50 247 VAL A CA 1
ATOM 1932 C C . VAL A 1 247 ? -7.763 -13.895 1.136 1.00 85.50 247 VAL A C 1
ATOM 1934 O O . VAL A 1 247 ? -6.944 -14.807 1.065 1.00 85.50 247 VAL A O 1
ATOM 1937 N N . GLU A 1 248 ? -8.196 -13.261 0.047 1.00 83.19 248 GLU A N 1
ATOM 1938 C CA . GLU A 1 248 ? -7.670 -13.533 -1.290 1.00 83.19 248 GLU A CA 1
ATOM 1939 C C . GLU A 1 248 ? -6.744 -12.397 -1.729 1.00 83.19 248 GLU A C 1
ATOM 1941 O O . GLU A 1 248 ? -7.180 -11.270 -1.979 1.00 83.19 248 GLU A O 1
ATOM 1946 N N . LEU A 1 249 ? -5.450 -12.699 -1.847 1.00 79.19 249 LEU A N 1
ATOM 1947 C CA . LEU A 1 249 ? -4.474 -11.760 -2.382 1.00 79.19 249 LEU A CA 1
ATOM 1948 C C . LEU A 1 249 ? -4.293 -11.946 -3.881 1.00 79.19 249 LEU A C 1
ATOM 1950 O O . LEU A 1 249 ? -4.223 -13.058 -4.403 1.00 79.19 249 LEU A O 1
ATOM 1954 N N . LYS A 1 250 ? -4.092 -10.827 -4.573 1.00 76.44 250 LYS A N 1
ATOM 1955 C CA . LYS A 1 250 ? -3.589 -10.855 -5.939 1.00 76.44 250 LYS A CA 1
ATOM 1956 C C . LYS A 1 250 ? -2.072 -11.013 -5.920 1.00 76.44 250 LYS A C 1
ATOM 1958 O O . LYS A 1 250 ? -1.352 -10.049 -5.670 1.00 76.44 250 LYS A O 1
ATOM 1963 N N . THR A 1 251 ? -1.587 -12.207 -6.236 1.00 69.75 251 THR A N 1
ATOM 1964 C CA . THR A 1 251 ? -0.155 -12.452 -6.432 1.00 69.75 251 THR A CA 1
ATOM 1965 C C . THR A 1 251 ? 0.337 -11.792 -7.721 1.00 69.75 251 THR A C 1
ATOM 1967 O O . THR A 1 251 ? -0.326 -11.840 -8.761 1.00 69.75 251 THR A O 1
ATOM 1970 N N . VAL A 1 252 ? 1.518 -11.180 -7.659 1.00 66.44 252 VAL A N 1
ATOM 1971 C CA . VAL A 1 252 ? 2.237 -10.648 -8.824 1.00 66.44 252 VAL A CA 1
ATOM 1972 C C . VAL A 1 252 ? 3.499 -11.488 -9.025 1.00 66.44 252 VAL A C 1
ATOM 1974 O O . VAL A 1 252 ? 4.199 -11.789 -8.058 1.00 66.44 252 VAL A O 1
ATOM 1977 N N . GLY A 1 253 ? 3.780 -11.890 -10.268 1.00 63.62 253 GLY A N 1
ATOM 1978 C CA . GLY A 1 253 ? 4.924 -12.750 -10.593 1.00 63.62 253 GLY A CA 1
ATOM 1979 C C . GLY A 1 253 ? 4.846 -14.133 -9.929 1.00 63.62 253 GLY A C 1
ATOM 1980 O O . GLY A 1 253 ? 3.777 -14.736 -9.862 1.00 63.62 253 GLY A O 1
ATOM 1981 N N . ALA A 1 254 ? 5.981 -14.629 -9.426 1.00 60.00 254 ALA A N 1
ATOM 1982 C CA . ALA A 1 254 ? 6.117 -15.938 -8.770 1.00 60.00 254 ALA A CA 1
ATOM 1983 C C . ALA A 1 254 ? 5.826 -15.914 -7.249 1.00 60.00 254 ALA A C 1
ATOM 1985 O O . ALA A 1 254 ? 6.428 -16.668 -6.485 1.00 60.00 254 ALA A O 1
ATOM 1986 N N . GLY A 1 255 ? 4.960 -15.008 -6.782 1.00 61.75 255 GLY A N 1
ATOM 1987 C CA . GLY A 1 255 ? 4.621 -14.880 -5.359 1.00 61.75 255 GLY A CA 1
ATOM 1988 C C . GLY A 1 255 ? 3.863 -16.095 -4.807 1.00 61.75 255 GLY A C 1
ATOM 1989 O O . GLY A 1 255 ? 3.067 -16.707 -5.515 1.00 61.75 255 GLY A O 1
ATOM 1990 N N . SER A 1 256 ? 4.091 -16.436 -3.533 1.00 67.00 256 SER A N 1
ATOM 1991 C CA . SER A 1 256 ? 3.336 -17.480 -2.828 1.00 67.00 256 SER A CA 1
ATOM 1992 C C . SER A 1 256 ? 2.117 -16.903 -2.099 1.00 67.00 256 SER A C 1
ATOM 1994 O O . SER A 1 256 ? 2.125 -15.751 -1.663 1.00 67.00 256 SER A O 1
ATOM 1996 N N . ASN A 1 257 ? 1.085 -17.730 -1.896 1.00 72.19 257 ASN A N 1
ATOM 1997 C CA . ASN A 1 257 ? -0.100 -17.364 -1.107 1.00 72.19 257 ASN A CA 1
ATOM 1998 C C . ASN A 1 257 ? 0.144 -17.337 0.413 1.00 72.19 257 ASN A C 1
ATOM 2000 O O . ASN A 1 257 ? -0.773 -17.007 1.157 1.00 72.19 257 ASN A O 1
ATOM 2004 N N . ALA A 1 258 ? 1.362 -17.624 0.889 1.00 83.12 258 ALA A N 1
ATOM 2005 C CA . ALA A 1 258 ? 1.678 -17.636 2.321 1.00 83.12 258 ALA A CA 1
ATOM 2006 C C . ALA A 1 258 ? 1.389 -16.285 3.000 1.00 83.12 258 ALA A C 1
ATOM 2008 O O . ALA A 1 258 ? 0.934 -16.242 4.137 1.00 83.12 258 ALA A O 1
ATOM 2009 N N . ALA A 1 259 ? 1.590 -15.174 2.281 1.00 85.06 259 ALA A N 1
ATOM 2010 C CA . ALA A 1 259 ? 1.243 -13.848 2.783 1.00 85.06 259 ALA A CA 1
ATOM 2011 C C . ALA A 1 259 ? -0.266 -13.683 3.032 1.00 85.06 259 ALA A C 1
ATOM 2013 O O . ALA A 1 259 ? -0.642 -12.969 3.953 1.00 85.06 259 ALA A O 1
ATOM 2014 N N . GLY A 1 260 ? -1.118 -14.339 2.235 1.00 88.00 260 GLY A N 1
ATOM 2015 C CA . GLY A 1 260 ? -2.570 -14.301 2.410 1.00 88.00 260 GLY A CA 1
ATOM 2016 C C . GLY A 1 260 ? -2.986 -14.959 3.717 1.00 88.00 260 GLY A C 1
ATOM 2017 O O . GLY A 1 260 ? -3.699 -14.340 4.496 1.00 88.00 260 GLY A O 1
ATOM 2018 N N . THR A 1 261 ? -2.442 -16.145 4.000 1.00 89.38 261 THR A N 1
ATOM 2019 C CA . THR A 1 261 ? -2.678 -16.870 5.257 1.00 89.38 261 THR A CA 1
ATOM 2020 C C . THR A 1 261 ? -2.255 -16.052 6.478 1.00 89.38 261 THR A C 1
ATOM 2022 O O . THR A 1 261 ? -3.036 -15.911 7.406 1.00 89.38 261 THR A O 1
ATOM 2025 N N . ILE A 1 262 ? -1.077 -15.418 6.445 1.00 91.00 262 ILE A N 1
ATOM 2026 C CA . ILE A 1 262 ? -0.597 -14.576 7.559 1.00 91.00 262 ILE A CA 1
ATOM 2027 C C . ILE A 1 262 ? -1.539 -13.387 7.819 1.00 91.00 262 ILE A C 1
ATOM 2029 O O . ILE A 1 262 ? -1.762 -12.999 8.964 1.00 91.00 262 ILE A O 1
ATOM 2033 N N . ILE A 1 263 ? -2.071 -12.767 6.761 1.00 92.00 263 ILE A N 1
ATOM 2034 C CA . ILE A 1 263 ? -3.017 -11.650 6.897 1.00 92.00 263 ILE A CA 1
ATOM 2035 C C . ILE A 1 263 ? -4.357 -12.155 7.434 1.00 92.00 263 ILE A C 1
ATOM 2037 O O . ILE A 1 263 ? -4.945 -11.507 8.291 1.00 92.00 263 ILE A O 1
ATOM 2041 N N . GLU A 1 264 ? -4.827 -13.298 6.939 1.00 93.25 264 GLU A N 1
ATOM 2042 C CA . GLU A 1 264 ? -6.072 -13.934 7.366 1.00 93.25 264 GLU A CA 1
ATOM 2043 C C . GLU A 1 264 ? -6.058 -14.289 8.854 1.00 93.25 264 GLU A C 1
ATOM 2045 O O . GLU A 1 264 ? -6.957 -13.880 9.587 1.00 93.25 264 GLU A O 1
ATOM 2050 N N . GLU A 1 265 ? -5.007 -14.975 9.307 1.00 92.94 265 GLU A N 1
ATOM 2051 C CA . GLU A 1 265 ? -4.775 -15.292 10.719 1.00 92.94 265 GLU A CA 1
ATOM 2052 C C . GLU A 1 265 ? -4.781 -14.011 11.559 1.00 92.94 265 GLU A C 1
ATOM 2054 O O . GLU A 1 265 ? -5.539 -13.901 12.518 1.00 92.94 265 GLU A O 1
ATOM 2059 N N . CYS A 1 266 ? -4.047 -12.981 11.125 1.00 93.56 266 CYS A N 1
ATOM 2060 C CA . CYS A 1 266 ? -3.980 -11.712 11.844 1.00 93.56 266 CYS A CA 1
ATOM 2061 C C . CYS A 1 266 ? -5.346 -11.009 11.957 1.00 93.56 266 CYS A C 1
ATOM 2063 O O . CYS A 1 266 ? -5.664 -10.466 13.014 1.00 93.56 266 CYS A O 1
ATOM 2065 N N . ILE A 1 267 ? -6.167 -11.016 10.900 1.00 94.50 267 ILE A N 1
ATOM 2066 C CA . ILE A 1 267 ? -7.528 -10.452 10.928 1.00 94.50 267 ILE A CA 1
ATOM 2067 C C . ILE A 1 267 ? -8.408 -11.214 11.920 1.00 94.50 267 ILE A C 1
ATOM 2069 O O . ILE A 1 267 ? -9.079 -10.593 12.746 1.00 94.50 267 ILE A O 1
ATOM 2073 N N . ASN A 1 268 ? -8.407 -12.545 11.835 1.00 93.69 268 ASN A N 1
ATOM 2074 C CA . ASN A 1 268 ? -9.246 -13.393 12.675 1.00 93.69 268 ASN A CA 1
ATOM 2075 C C . ASN A 1 268 ? -8.855 -13.276 14.152 1.00 93.69 268 ASN A C 1
ATOM 2077 O O . ASN A 1 268 ? -9.731 -13.084 14.995 1.00 93.69 268 ASN A O 1
ATOM 2081 N N . ASP A 1 269 ? -7.556 -13.273 14.457 1.00 93.00 269 ASP A N 1
ATOM 2082 C CA . ASP A 1 269 ? -7.049 -13.077 15.815 1.00 93.00 269 ASP A CA 1
ATOM 2083 C C . ASP A 1 269 ? -7.512 -11.730 16.386 1.00 93.00 269 ASP A C 1
ATOM 2085 O O . ASP A 1 269 ? -8.067 -11.673 17.488 1.00 93.00 269 ASP A O 1
ATOM 2089 N N . MET A 1 270 ? -7.362 -10.641 15.617 1.00 94.25 270 MET A N 1
ATOM 2090 C CA . MET A 1 270 ? -7.822 -9.313 16.034 1.00 94.25 270 MET A CA 1
ATOM 2091 C C . MET A 1 270 ? -9.336 -9.272 16.273 1.00 94.25 270 MET A C 1
ATOM 2093 O O . MET A 1 270 ? -9.778 -8.714 17.279 1.00 94.25 270 MET A O 1
ATOM 2097 N N . ALA A 1 271 ? -10.135 -9.860 15.379 1.00 93.25 271 ALA A N 1
ATOM 2098 C CA . ALA A 1 271 ? -11.589 -9.888 15.512 1.00 93.25 271 ALA A CA 1
ATOM 2099 C C . ALA A 1 271 ? -12.032 -10.635 16.780 1.00 93.25 271 ALA A C 1
ATOM 2101 O O . ALA A 1 271 ? -12.839 -10.113 17.555 1.00 93.25 271 ALA A O 1
ATOM 2102 N N . VAL A 1 272 ? -11.458 -11.816 17.031 1.00 91.69 272 VAL A N 1
ATOM 2103 C CA . VAL A 1 272 ? -11.761 -12.639 18.210 1.00 91.69 272 VAL A CA 1
ATOM 2104 C C . VAL A 1 272 ? -11.385 -11.916 19.503 1.00 91.69 272 VAL A C 1
ATOM 2106 O O . VAL A 1 272 ? -12.177 -11.888 20.444 1.00 91.69 272 VAL A O 1
ATOM 2109 N N . ALA A 1 273 ? -10.209 -11.292 19.564 1.00 91.75 273 ALA A N 1
ATOM 2110 C CA . ALA A 1 273 ? -9.745 -10.655 20.795 1.00 91.75 273 ALA A CA 1
ATOM 2111 C C . ALA A 1 273 ? -10.470 -9.356 21.142 1.00 91.75 273 ALA A C 1
ATOM 2113 O O . ALA A 1 273 ? -10.666 -9.046 22.321 1.00 91.75 273 ALA A O 1
ATOM 2114 N N . LEU A 1 274 ? -10.887 -8.590 20.132 1.00 93.19 274 LEU A N 1
ATOM 2115 C CA . LEU A 1 274 ? -11.756 -7.442 20.360 1.00 93.19 274 LEU A CA 1
ATOM 2116 C C . LEU A 1 274 ? -13.102 -7.894 20.933 1.00 93.19 274 LEU A C 1
ATOM 2118 O O . LEU A 1 274 ? -13.594 -7.284 21.893 1.00 93.19 274 LEU A O 1
ATOM 2122 N N . GLY A 1 275 ? -13.659 -8.968 20.367 1.00 92.06 275 GLY A N 1
ATOM 2123 C CA . GLY A 1 275 ? -15.034 -9.387 20.592 1.00 92.06 275 GLY A CA 1
ATOM 2124 C C . GLY A 1 275 ? -16.036 -8.389 20.005 1.00 92.06 275 GLY A C 1
ATOM 2125 O O . GLY A 1 275 ? -15.682 -7.281 19.593 1.00 92.06 275 GLY A O 1
ATOM 2126 N N . GLU A 1 276 ? -17.315 -8.768 19.994 1.00 93.44 276 GLU A N 1
ATOM 2127 C CA . GLU A 1 276 ? -18.381 -8.003 19.328 1.00 93.44 276 GLU A CA 1
ATOM 2128 C C . GLU A 1 276 ? -18.432 -6.532 19.776 1.00 93.44 276 GLU A C 1
ATOM 2130 O O . GLU A 1 276 ? -18.421 -5.625 18.947 1.00 93.44 276 GLU A O 1
ATOM 2135 N N . ALA A 1 277 ? -18.398 -6.284 21.090 1.00 93.75 277 ALA A N 1
ATOM 2136 C CA . ALA A 1 277 ? -18.589 -4.947 21.651 1.00 93.75 277 ALA A CA 1
ATOM 2137 C C . ALA A 1 277 ? -17.481 -3.949 21.272 1.00 93.75 277 ALA A C 1
ATOM 2139 O O . ALA A 1 277 ? -17.767 -2.788 20.974 1.00 93.75 277 ALA A O 1
ATOM 2140 N N . ARG A 1 278 ? -16.207 -4.367 21.290 1.00 95.19 278 ARG A N 1
ATOM 2141 C CA . ARG A 1 278 ? -15.099 -3.483 20.887 1.00 95.19 278 ARG A CA 1
ATOM 2142 C C . ARG A 1 278 ? -15.010 -3.378 19.373 1.00 95.19 278 ARG A C 1
ATOM 2144 O O . ARG A 1 278 ? -14.677 -2.309 18.867 1.00 95.19 278 ARG A O 1
ATOM 2151 N N . LEU A 1 279 ? -15.341 -4.455 18.662 1.00 94.56 279 LEU A N 1
ATOM 2152 C CA . LEU A 1 279 ? -15.389 -4.438 17.210 1.00 94.56 279 LEU A CA 1
ATOM 2153 C C . LEU A 1 279 ? -16.439 -3.435 16.717 1.00 94.56 279 LEU A C 1
ATOM 2155 O O . LEU A 1 279 ? -16.115 -2.621 15.864 1.00 94.56 279 LEU A O 1
ATOM 2159 N N . ASP A 1 280 ? -17.629 -3.370 17.320 1.00 95.00 280 ASP A N 1
ATOM 2160 C CA . ASP A 1 280 ? -18.641 -2.354 16.988 1.00 95.00 280 ASP A CA 1
ATOM 2161 C C . ASP A 1 280 ? -18.137 -0.912 17.162 1.00 95.00 280 ASP A C 1
ATOM 2163 O O . ASP A 1 280 ? -18.426 -0.043 16.341 1.00 95.00 280 ASP A O 1
ATOM 2167 N N . GLN A 1 281 ? -17.326 -0.649 18.186 1.00 95.81 281 GLN A N 1
ATOM 2168 C CA . GLN A 1 281 ? -16.724 0.672 18.398 1.00 95.81 281 GLN A CA 1
ATOM 2169 C C . GLN A 1 281 ? -15.617 0.976 17.379 1.00 95.81 281 GLN A C 1
ATOM 2171 O O . GLN A 1 281 ? -15.519 2.097 16.878 1.00 95.81 281 GLN A O 1
ATOM 2176 N N . ALA A 1 282 ? -14.800 -0.021 17.026 1.00 95.62 282 ALA A N 1
ATOM 2177 C CA . ALA A 1 282 ? -13.827 0.109 15.944 1.00 95.62 282 ALA A CA 1
ATOM 2178 C C . ALA A 1 282 ? -14.525 0.385 14.601 1.00 95.62 282 ALA A C 1
ATOM 2180 O O . ALA A 1 282 ? -14.043 1.188 13.800 1.00 95.62 282 ALA A O 1
ATOM 2181 N N . ARG A 1 283 ? -15.688 -0.237 14.372 1.00 94.44 283 ARG A N 1
ATOM 2182 C CA . ARG A 1 283 ? -16.532 -0.009 13.195 1.00 94.44 283 ARG A CA 1
ATOM 2183 C C . ARG A 1 283 ? -17.118 1.393 13.164 1.00 94.44 283 ARG A C 1
ATOM 2185 O O . ARG A 1 283 ? -17.120 1.993 12.098 1.00 94.44 283 ARG A O 1
ATOM 2192 N N . ASP A 1 284 ? -17.558 1.933 14.299 1.00 94.44 284 ASP A N 1
ATOM 2193 C CA . ASP A 1 284 ? -18.022 3.323 14.395 1.00 94.44 284 ASP A CA 1
ATOM 2194 C C . ASP A 1 284 ? -16.923 4.319 13.981 1.00 94.44 284 ASP A C 1
ATOM 2196 O O . ASP A 1 284 ? -17.138 5.160 13.106 1.00 94.44 284 ASP A O 1
ATOM 2200 N N . LEU A 1 285 ? -15.708 4.174 14.526 1.00 94.75 285 LEU A N 1
ATOM 2201 C CA . LEU A 1 285 ? -14.566 5.007 14.128 1.00 94.75 285 LEU A CA 1
ATOM 2202 C C . LEU A 1 285 ? -14.226 4.849 12.640 1.00 94.75 285 LEU A C 1
ATOM 2204 O O . LEU A 1 285 ? -13.956 5.840 11.961 1.00 94.75 285 LEU A O 1
ATOM 2208 N N . CYS A 1 286 ? -14.272 3.623 12.120 1.00 93.62 286 CYS A N 1
ATOM 2209 C CA . CYS A 1 286 ? -14.021 3.350 10.708 1.00 93.62 286 CYS A CA 1
ATOM 2210 C C . CYS A 1 286 ? -15.086 3.988 9.804 1.00 93.62 286 CYS A C 1
ATOM 2212 O O . CYS A 1 286 ? -14.737 4.666 8.841 1.00 93.62 286 CYS A O 1
ATOM 2214 N N . ALA A 1 287 ? -16.368 3.873 10.157 1.00 92.81 287 ALA A N 1
ATOM 2215 C CA . ALA A 1 287 ? -17.472 4.484 9.422 1.00 92.81 287 ALA A CA 1
ATOM 2216 C C . ALA A 1 287 ? -17.363 6.017 9.399 1.00 92.81 287 ALA A C 1
ATOM 2218 O O . ALA A 1 287 ? -17.627 6.643 8.371 1.00 92.81 287 ALA A O 1
ATOM 2219 N N . ARG A 1 288 ? -16.922 6.632 10.504 1.00 92.56 288 ARG A N 1
ATOM 2220 C CA . ARG A 1 288 ? -16.602 8.068 10.560 1.00 92.56 288 ARG A CA 1
ATOM 2221 C C . ARG A 1 288 ? -15.412 8.415 9.665 1.00 92.56 288 ARG A C 1
ATOM 2223 O O . ARG A 1 288 ? -15.489 9.370 8.897 1.00 92.56 288 ARG A O 1
ATOM 2230 N N . ALA A 1 289 ? -14.337 7.628 9.690 1.00 92.12 289 ALA A N 1
ATOM 2231 C CA . ALA A 1 289 ? -13.188 7.839 8.807 1.00 92.12 289 ALA A CA 1
ATOM 2232 C C . ALA A 1 289 ? -13.564 7.709 7.315 1.00 92.12 289 ALA A C 1
ATOM 2234 O O . ALA A 1 289 ? -13.171 8.535 6.488 1.00 92.12 289 ALA A O 1
ATOM 2235 N N . GLU A 1 290 ? -14.366 6.711 6.952 1.00 91.94 290 GLU A N 1
ATOM 2236 C CA . GLU A 1 290 ? -14.844 6.516 5.582 1.00 91.94 290 GLU A CA 1
ATOM 2237 C C . GLU A 1 290 ? -15.758 7.668 5.141 1.00 91.94 290 GLU A C 1
ATOM 2239 O O . GLU A 1 290 ? -15.549 8.266 4.085 1.00 91.94 290 GLU A O 1
ATOM 2244 N N . LYS A 1 291 ? -16.750 8.028 5.960 1.00 90.81 291 LYS A N 1
ATOM 2245 C CA . LYS A 1 291 ? -17.765 9.025 5.606 1.00 90.81 291 LYS A CA 1
ATOM 2246 C C . LYS A 1 291 ? -17.242 10.458 5.681 1.00 90.81 291 LYS A C 1
ATOM 2248 O O . LYS A 1 291 ? -17.391 11.225 4.725 1.00 90.81 291 LYS A O 1
ATOM 2253 N N . ASP A 1 292 ? -16.653 10.827 6.812 1.00 88.81 292 ASP A N 1
ATOM 2254 C CA . ASP A 1 292 ? -16.330 12.216 7.134 1.00 88.81 292 ASP A CA 1
ATOM 2255 C C . ASP A 1 292 ? -14.950 12.589 6.593 1.00 88.81 292 ASP A C 1
ATOM 2257 O O . ASP A 1 292 ? -14.793 13.652 5.982 1.00 88.81 292 ASP A O 1
ATOM 2261 N N . ALA A 1 293 ? -13.973 11.689 6.736 1.00 86.12 293 ALA A N 1
ATOM 2262 C CA . ALA A 1 293 ? -12.607 11.876 6.254 1.00 86.12 293 ALA A CA 1
ATOM 2263 C C . ALA A 1 293 ? -12.385 11.354 4.819 1.00 86.12 293 ALA A C 1
ATOM 2265 O O . ALA A 1 293 ? -11.307 11.561 4.252 1.00 86.12 293 ALA A O 1
ATOM 2266 N N . LYS A 1 294 ? -13.401 10.735 4.193 1.00 90.31 294 LYS A N 1
ATOM 2267 C CA . LYS A 1 294 ? -13.336 10.148 2.838 1.00 90.31 294 LYS A CA 1
ATOM 2268 C C . LYS A 1 294 ? -12.164 9.181 2.677 1.00 90.31 294 LYS A C 1
ATOM 2270 O O . LYS A 1 294 ? -11.472 9.217 1.653 1.00 90.31 294 LYS A O 1
ATOM 2275 N N . VAL A 1 295 ? -11.902 8.393 3.720 1.00 90.69 295 VAL A N 1
ATOM 2276 C CA . VAL A 1 295 ? -10.817 7.412 3.738 1.00 90.69 295 VAL A CA 1
ATOM 2277 C C . VAL A 1 295 ? -11.227 6.183 2.936 1.00 90.69 295 VAL A C 1
ATOM 2279 O O . VAL A 1 295 ? -12.330 5.671 3.084 1.00 90.69 295 VAL A O 1
ATOM 2282 N N . THR A 1 296 ? -10.329 5.709 2.081 1.00 91.12 296 THR A N 1
ATOM 2283 C CA . THR A 1 296 ? -10.524 4.524 1.240 1.00 91.12 296 THR A CA 1
ATOM 2284 C C . THR A 1 296 ? -9.279 3.647 1.257 1.00 91.12 296 THR A C 1
ATOM 2286 O O . THR A 1 296 ? -8.161 4.132 1.452 1.00 91.12 296 THR A O 1
ATOM 2289 N N . THR A 1 297 ? -9.462 2.349 1.028 1.00 90.69 297 THR A N 1
ATOM 2290 C CA . THR A 1 297 ? -8.375 1.369 0.910 1.00 90.69 297 THR A CA 1
ATOM 2291 C C . THR A 1 297 ? -8.577 0.525 -0.348 1.00 90.69 297 THR A C 1
ATOM 2293 O O . THR A 1 297 ? -9.624 0.584 -0.992 1.00 90.69 297 THR A O 1
ATOM 2296 N N . ALA A 1 298 ? -7.569 -0.262 -0.729 1.00 86.94 298 ALA A N 1
ATOM 2297 C CA . ALA A 1 298 ? -7.702 -1.206 -1.841 1.00 86.94 298 ALA A CA 1
ATOM 2298 C C . ALA A 1 298 ? -8.375 -2.537 -1.446 1.00 86.94 298 ALA A C 1
ATOM 2300 O O . ALA A 1 298 ? -8.569 -3.394 -2.310 1.00 86.94 298 ALA A O 1
ATOM 2301 N N . ALA A 1 299 ? -8.705 -2.737 -0.165 1.00 86.62 299 ALA A N 1
ATOM 2302 C CA . ALA A 1 299 ? -9.423 -3.924 0.281 1.00 86.62 299 ALA A CA 1
ATOM 2303 C C . ALA A 1 299 ? -10.911 -3.804 -0.079 1.00 86.62 299 ALA A C 1
ATOM 2305 O O . ALA A 1 299 ? -11.501 -2.729 -0.004 1.00 86.62 299 ALA A O 1
ATOM 2306 N N . SER A 1 300 ? -11.522 -4.914 -0.490 1.00 84.31 300 SER A N 1
ATOM 2307 C CA . SER A 1 300 ? -12.942 -4.958 -0.845 1.00 84.31 300 SER A CA 1
ATOM 2308 C C . SER A 1 300 ? -13.564 -6.282 -0.422 1.00 84.31 300 SER A C 1
ATOM 2310 O O . SER A 1 300 ? -12.914 -7.327 -0.466 1.00 84.31 300 SER A O 1
ATOM 2312 N N . LEU A 1 301 ? -14.833 -6.235 -0.018 1.00 83.69 301 LEU A N 1
ATOM 2313 C CA . LEU A 1 301 ? -15.605 -7.417 0.349 1.00 83.69 301 LEU A CA 1
ATOM 2314 C C . LEU A 1 301 ? -16.188 -8.064 -0.913 1.00 83.69 301 LEU A C 1
ATOM 2316 O O . LEU A 1 301 ? -16.95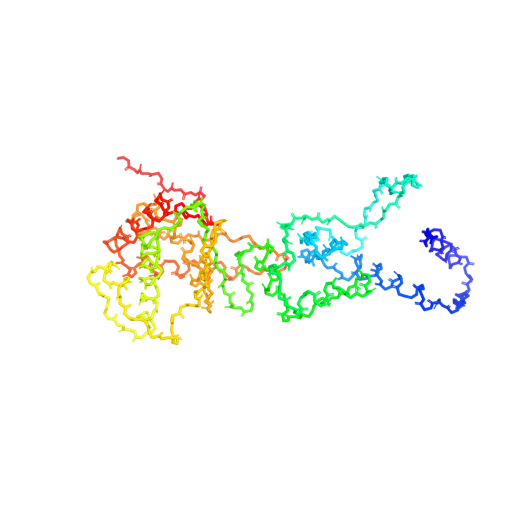8 -7.433 -1.635 1.00 83.69 301 LEU A O 1
ATOM 2320 N N . LYS A 1 302 ? -15.846 -9.331 -1.176 1.00 78.38 302 LYS A N 1
ATOM 2321 C CA . LYS A 1 302 ? -16.434 -10.102 -2.289 1.00 78.38 302 LYS A CA 1
ATOM 2322 C C . LYS A 1 302 ? -17.768 -10.752 -1.922 1.00 78.38 302 LYS A C 1
ATOM 2324 O O . LYS A 1 302 ? -18.666 -10.830 -2.756 1.00 78.38 302 LYS A O 1
ATOM 2329 N N . THR A 1 303 ? -17.904 -11.208 -0.683 1.00 68.69 303 THR A N 1
ATOM 2330 C CA . THR A 1 303 ? -19.092 -11.906 -0.182 1.00 68.69 303 THR A CA 1
ATOM 2331 C C . THR A 1 303 ? -19.418 -11.410 1.214 1.00 68.69 303 THR A C 1
ATOM 2333 O O . THR A 1 303 ? -18.597 -11.516 2.118 1.00 68.69 303 THR A O 1
ATOM 2336 N N . VAL A 1 304 ? -20.632 -10.895 1.387 1.00 60.03 304 VAL A N 1
ATOM 2337 C CA . VAL A 1 304 ? -21.215 -10.616 2.702 1.00 60.03 304 VAL A CA 1
ATOM 2338 C C . VAL A 1 304 ? -22.256 -11.705 2.950 1.00 60.03 304 VAL A C 1
ATOM 2340 O O . VAL A 1 304 ? -23.132 -11.879 2.094 1.00 60.03 304 VAL A O 1
ATOM 2343 N N . PRO A 1 305 ? -22.196 -12.459 4.062 1.00 51.19 305 PRO A N 1
ATOM 2344 C CA . PRO A 1 305 ? -23.273 -13.371 4.422 1.00 51.19 305 PRO A CA 1
ATOM 2345 C C . PRO A 1 305 ? -24.591 -12.588 4.440 1.00 51.19 305 PRO A C 1
ATOM 2347 O O . PRO A 1 305 ? -24.706 -11.558 5.107 1.00 51.19 305 PRO A O 1
ATOM 2350 N N . LYS A 1 306 ? -25.582 -13.017 3.646 1.00 41.94 306 LYS A N 1
ATOM 2351 C CA . LYS A 1 306 ? -26.910 -12.388 3.653 1.00 41.94 306 LYS A CA 1
ATOM 2352 C C . LYS A 1 306 ? -27.445 -12.442 5.084 1.00 41.94 306 LYS A C 1
ATOM 2354 O O . LYS A 1 306 ? -27.546 -13.535 5.630 1.00 41.94 306 LYS A O 1
ATOM 2359 N N . LYS A 1 307 ? -27.837 -11.291 5.650 1.00 39.66 307 LYS A N 1
ATOM 2360 C CA . LYS A 1 307 ? -28.610 -11.237 6.903 1.00 39.66 307 LYS A CA 1
ATOM 2361 C C . LYS A 1 307 ? -29.763 -12.242 6.804 1.00 39.66 307 LYS A C 1
ATOM 2363 O O . LYS A 1 307 ? -30.646 -12.052 5.962 1.00 39.66 307 LYS A O 1
ATOM 2368 N N . SER A 1 308 ? -29.756 -13.297 7.622 1.00 34.25 308 SER A N 1
ATOM 2369 C CA . SER A 1 308 ? -30.974 -14.075 7.833 1.00 34.25 308 SER A CA 1
ATOM 2370 C C . SER A 1 308 ? -31.965 -13.135 8.513 1.00 34.25 308 SER A C 1
ATOM 2372 O O . SER A 1 308 ? -31.654 -12.579 9.568 1.00 34.25 308 SER A O 1
ATOM 2374 N N . LYS A 1 309 ? -33.084 -12.867 7.840 1.00 33.16 309 LYS A N 1
ATOM 2375 C CA . LYS A 1 309 ? -34.196 -12.110 8.416 1.00 33.16 309 LYS A CA 1
ATOM 2376 C C . LYS A 1 309 ? -34.839 -12.885 9.554 1.00 33.16 309 LYS A C 1
ATOM 2378 O O . LYS A 1 309 ? -34.899 -14.127 9.426 1.00 33.16 309 LYS A O 1
#

Foldseek 3Di:
DDDPDPVVVVVQVVCVVVVDDPPPPPPCPPVNVLVVVVCCVFQAVDAFLDKDWADDPDQFFWIWIWTFHDGRNPKDWDWDQDPPPGTDIDIHTDIGTQATGRPVLADPVVNVVNPDPRPDDDDDPVRVVSSCCRRPVFDADPQKTKWKKWFQDQDADPVLVLLVQLLLQLLLLVQQCVVVVDDDDPASSVSSVDDDPPVRRWDWDWAPHVRIMIMTIDRWQRNVLVLVLLQCLPAQLCCCQVVADFFDDDDGDPDDCVSRVRSRVSNNVSSNVCDRRRSNVSSVSSVCSCPVRVIDTPDHDPDHPPPPD

pLDDT: mean 82.97, std 14.07, range [30.86, 95.94]

Secondary structure (DSSP, 8-state):
-----THHHHHHHHHHTTT------S---HHHHHHHHHHIIIIIISPTT-EEEEEPSSSSSPEEEEEE-SPTT--EEEEEE-TTS-EEEEEE--EEEEEEE-GGGS-HHHHHHHT-S-SS-PPPGGGHHHHHHHHHSSEEETTEEEEEEEE--SS--HHHHHHHHHHHHHHHHHHHHHHHTPPPPSSHHHHHTS---TTTS-EEEEE-SSSEEEEEEEESTHHHHHHHHHHHTTS-HHHHHHH---------TT--THHHHHHHHHHHHHHHHHHHHHHHHHHHHHHHHHHTS-EE-S---S-------

Sequence (309 aa):
MKAIASDRWDRELKSRARGNDPKGSKSVNRTDRTRLGFLKALLGEAQKGDLVIVPVEGYTKDVLIGEMLDEPWDTKSIVAQDGEDGEFTYIGRRVKWRATQPKRFFSGDMIKALHTQTAVFQIGRSLHEEVYRLAYRNFVYRNNFVAEFHTGKARFTSEDSAVLSAWLNGFDYLQSRFREGGVLPSTFYQMGLSEVPDGEAADLTINVNSPGAYVLKSPGGFALALMGMFALSACDSKTVVDNGVTVELKTVGAGSNAAGTIIEECINDMAVALGEARLDQARDLCARAEKDAKVTTAASLKTVPKKSK

Radius of gyration: 25.68 Å; chains: 1; bounding box: 69×44×75 Å